Protein AF-A0AAJ2FT64-F1 (afdb_monomer)

Radius of gyration: 20.65 Å; Cα contacts (8 Å, |Δi|>4): 300; chains: 1; bounding box: 49×42×62 Å

pLDDT: mean 85.27, std 13.91, range [29.45, 98.31]

Secondary structure (DSSP, 8-state):
--HHHHHHHTTSS---PPPP-HHHHHTT--SSSPPGGGGS--PPP--SSPPHHHHHHHHHHHHTT-----TT---GGGGS-TT---SGGGSSHHHHHHHHHHHHTS---HHHHHHHHHHHHHHTTBTBSS--GGGS---S---SHHHHHHHHHHHHHHHHHTT-HHHHHHHHHTTTT-SSHHHHHHHHHHHHHHHHHHHHTTTB-TT--B-GGGS-HHHHHHHHHHHHHHHHH-TTSTTHHHHHHHHHHHHHHH-

Sequence (255 aa):
MNLRLLLADKGVLPLTPKALDSHHLEEGYGPVPFAVYRLHPTEPERTGEVPATAATLTGILGKLGVTQVTDQIEIAGDAFLSGEGSRCRSNSYDSARDFLQQLVDSDLAPAERLAQAYRRMQLLEVCNEDGTRDDIDLSGDIQSPLGRDFATYLQAAADFYSGQFNETSSGFAALKDSAQASLKETALYIEARTALNTSQQCAFDEYDVLTREHMDKSHLLLAETGFDACLSRYPQGLYAASAKGLMRRVHWLGG

Foldseek 3Di:
DDVQVVCCVVVNHPQDFADDDPVCVVVVDDPPPDDPVSRDDDPPPPPVDDPPLNVLLVVLLVLLVNPDDPPDQDQLLVVDDDLPLALSVCSDSVNLSVLSVLLSVDPDDSVLSNLLNQQSSLLRCQNPPPRALVSRCLDDDQPDPLSVLSSLVSNLSRCSSNLVLVSNLVSLVVNCPPPDPLSNLVSLLVNLSSLVCQQCVQQQDPVRDGDLVSGDVVSLVVSLVSLVCSCVVCVPDPCNVVSVSVNVVSVVSVD

Mean predicted aligned error: 10.45 Å

Solvent-accessible surface area (backbone atoms only — not comparable to full-atom values): 14591 Å² total; per-residue (Å²): 134,61,66,65,59,55,32,27,74,68,68,75,40,78,82,76,58,60,80,82,52,73,66,45,48,73,74,66,57,48,92,68,82,58,67,74,77,36,65,57,78,81,73,75,78,84,62,96,62,77,52,74,63,59,57,51,45,54,54,53,36,48,76,44,68,50,88,79,74,75,96,76,75,60,48,28,11,72,82,44,61,93,86,50,86,56,71,36,43,65,37,30,70,65,54,46,45,56,52,50,50,50,47,69,76,42,92,62,56,68,68,51,38,33,54,53,46,53,36,53,58,47,49,28,29,31,60,35,99,86,31,50,61,84,74,38,70,82,74,75,94,62,80,49,71,70,48,40,51,57,49,38,48,55,52,19,50,37,26,43,45,69,64,38,50,68,57,17,46,56,34,30,61,70,26,64,77,47,89,50,66,65,54,27,54,48,23,45,48,49,46,15,50,38,25,43,52,60,12,42,68,65,14,45,51,101,82,71,50,78,40,72,89,48,35,39,63,68,32,37,51,48,14,50,53,28,36,52,50,36,41,70,76,29,68,85,39,96,54,31,70,55,40,60,51,50,48,55,49,48,52,64,68,72,107

Structure (mmCIF, N/CA/C/O backbone):
data_AF-A0AAJ2FT64-F1
#
_entry.id   AF-A0AAJ2FT64-F1
#
loop_
_atom_site.group_PDB
_atom_site.id
_atom_site.type_symbol
_atom_site.label_atom_id
_atom_site.label_alt_id
_atom_site.label_comp_id
_atom_site.label_asym_id
_atom_site.label_entity_id
_atom_site.label_seq_id
_atom_site.pdbx_PDB_ins_code
_atom_site.Cartn_x
_atom_site.Cartn_y
_atom_site.Cartn_z
_atom_site.occupancy
_atom_site.B_iso_or_equiv
_atom_site.auth_seq_id
_atom_site.auth_comp_id
_atom_site.auth_asym_id
_atom_site.auth_atom_id
_atom_site.pdbx_PDB_model_num
ATOM 1 N N . MET A 1 1 ? 8.491 -11.878 -22.294 1.00 46.53 1 MET A N 1
ATOM 2 C CA . MET A 1 1 ? 8.134 -12.988 -23.208 1.00 46.53 1 MET A CA 1
ATOM 3 C C . MET A 1 1 ? 6.752 -13.517 -22.829 1.00 46.53 1 MET A C 1
ATOM 5 O O . MET A 1 1 ? 6.570 -13.928 -21.691 1.00 46.53 1 MET A O 1
ATOM 9 N N . ASN A 1 2 ? 5.759 -13.421 -23.719 1.00 61.84 2 ASN A N 1
ATOM 10 C CA . ASN A 1 2 ? 4.374 -13.814 -23.431 1.00 61.84 2 ASN A CA 1
ATOM 11 C C . ASN A 1 2 ? 4.211 -15.333 -23.628 1.00 61.84 2 ASN A C 1
ATOM 13 O O . ASN A 1 2 ? 4.346 -15.829 -24.746 1.00 61.84 2 ASN A O 1
ATOM 17 N N . LEU A 1 3 ? 3.930 -16.072 -22.549 1.00 70.69 3 LEU A N 1
ATOM 18 C CA . LEU A 1 3 ? 3.794 -17.534 -22.577 1.00 70.69 3 LEU A CA 1
ATOM 19 C C . LEU A 1 3 ? 2.716 -18.003 -23.567 1.00 70.69 3 LEU A C 1
ATOM 21 O O . LEU A 1 3 ? 2.885 -19.030 -24.211 1.00 70.69 3 LEU A O 1
ATOM 25 N N . ARG A 1 4 ? 1.639 -17.233 -23.743 1.00 66.56 4 ARG A N 1
ATOM 26 C CA . ARG A 1 4 ? 0.554 -17.560 -24.675 1.00 66.56 4 ARG A CA 1
ATOM 27 C C . ARG A 1 4 ? 1.012 -17.467 -26.132 1.00 66.56 4 ARG A C 1
ATOM 29 O O . ARG A 1 4 ? 0.646 -18.325 -26.923 1.00 66.56 4 ARG A O 1
ATOM 36 N N . LEU A 1 5 ? 1.864 -16.489 -26.459 1.00 70.12 5 LEU A N 1
ATOM 37 C CA . LEU A 1 5 ? 2.492 -16.380 -27.783 1.00 70.12 5 LEU A CA 1
ATOM 38 C C . LEU A 1 5 ? 3.449 -17.550 -28.047 1.00 70.12 5 LEU A C 1
ATOM 40 O O . LEU A 1 5 ? 3.410 -18.130 -29.124 1.00 70.12 5 LEU A O 1
ATOM 44 N N . LEU A 1 6 ? 4.249 -17.949 -27.053 1.00 74.44 6 LEU A N 1
ATOM 45 C CA . LEU A 1 6 ? 5.140 -19.112 -27.171 1.00 74.44 6 LEU A CA 1
ATOM 46 C C . LEU A 1 6 ? 4.376 -20.429 -27.344 1.00 74.44 6 LEU A C 1
ATOM 48 O O . LEU A 1 6 ? 4.803 -21.310 -28.083 1.00 74.44 6 LEU A O 1
ATOM 52 N N . LEU A 1 7 ? 3.263 -20.592 -26.628 1.00 76.38 7 LEU A N 1
ATOM 53 C CA . LEU A 1 7 ? 2.424 -21.783 -26.740 1.00 76.38 7 LEU A CA 1
ATOM 54 C C . LEU A 1 7 ? 1.667 -21.813 -28.071 1.00 76.38 7 LEU A C 1
ATOM 56 O O . LEU A 1 7 ? 1.472 -22.895 -28.617 1.00 76.38 7 LEU A O 1
ATOM 60 N N . ALA A 1 8 ? 1.285 -20.655 -28.611 1.00 76.94 8 ALA A N 1
ATOM 61 C CA . ALA A 1 8 ? 0.691 -20.545 -29.938 1.00 76.94 8 ALA A CA 1
ATOM 62 C C . ALA A 1 8 ? 1.684 -20.858 -31.059 1.00 76.94 8 ALA A C 1
ATOM 64 O O . ALA A 1 8 ? 1.347 -21.618 -31.961 1.00 76.94 8 ALA A O 1
ATOM 65 N N . ASP A 1 9 ? 2.910 -20.341 -30.965 1.00 78.31 9 ASP A N 1
ATOM 66 C CA . ASP A 1 9 ? 4.006 -20.645 -31.893 1.00 78.31 9 ASP A CA 1
ATOM 67 C C . ASP A 1 9 ? 4.326 -22.149 -31.916 1.00 78.31 9 ASP A C 1
ATOM 69 O O . ASP A 1 9 ? 4.498 -22.754 -32.971 1.00 78.31 9 ASP A O 1
ATOM 73 N N . LYS A 1 10 ? 4.267 -22.800 -30.748 1.00 82.69 10 LYS A N 1
ATOM 74 C CA . LYS A 1 10 ? 4.400 -24.260 -30.625 1.00 82.69 10 LYS A CA 1
ATOM 75 C C . LYS A 1 10 ? 3.143 -25.049 -31.024 1.00 82.69 10 LYS A C 1
ATOM 77 O O . LYS A 1 10 ? 3.133 -26.267 -30.867 1.00 82.69 10 LYS A O 1
ATOM 82 N N . GLY A 1 11 ? 2.077 -24.388 -31.479 1.00 77.38 11 GLY A N 1
ATOM 83 C CA . GLY A 1 11 ? 0.804 -25.018 -31.850 1.00 77.38 11 GLY A CA 1
ATOM 84 C C . GLY A 1 11 ? 0.023 -25.634 -30.681 1.00 77.38 11 GLY A C 1
ATOM 85 O O . GLY A 1 11 ? -0.945 -26.356 -30.902 1.00 77.38 11 GLY A O 1
ATOM 86 N N . VAL A 1 12 ? 0.432 -25.366 -29.438 1.00 82.31 12 VAL A N 1
ATOM 87 C CA . VAL A 1 12 ? -0.144 -25.951 -28.215 1.00 82.31 12 VAL A CA 1
ATOM 88 C C . VAL A 1 12 ? -1.400 -25.202 -27.771 1.00 82.31 12 VAL A C 1
ATOM 90 O O . VAL A 1 12 ? -2.320 -25.809 -27.228 1.00 82.31 12 VAL A O 1
ATOM 93 N N . LEU A 1 13 ? -1.458 -23.886 -27.996 1.00 76.50 13 LEU A N 1
ATOM 94 C CA . LEU A 1 13 ? -2.621 -23.065 -27.660 1.00 76.50 13 LEU A CA 1
ATOM 95 C C . LEU A 1 13 ? -2.850 -22.001 -28.744 1.00 76.50 13 LEU A C 1
ATOM 97 O O . LEU A 1 13 ? -2.153 -20.986 -28.732 1.00 76.50 13 LEU A O 1
ATOM 101 N N . PRO A 1 14 ? -3.799 -22.195 -29.678 1.00 74.19 14 PRO A N 1
ATOM 102 C CA . PRO A 1 14 ? -4.024 -21.242 -30.760 1.00 74.19 14 PRO A CA 1
ATOM 103 C C . PRO A 1 14 ? -4.495 -19.884 -30.224 1.00 74.19 14 PRO A C 1
ATOM 105 O O . PRO A 1 14 ? -5.269 -19.802 -29.267 1.00 74.19 14 PRO A O 1
ATOM 108 N N . LEU A 1 15 ? -4.037 -18.805 -30.861 1.00 75.56 15 LEU A N 1
ATOM 109 C CA . LEU A 1 15 ? -4.542 -17.460 -30.596 1.00 75.56 15 LEU A CA 1
ATOM 110 C C . LEU A 1 15 ? -5.865 -17.282 -31.336 1.00 75.56 15 LEU A C 1
ATOM 112 O O . LEU A 1 15 ? -5.928 -17.447 -32.551 1.00 75.56 15 LEU A O 1
ATOM 116 N N . THR A 1 16 ? -6.910 -16.909 -30.606 1.00 80.38 16 THR A N 1
ATOM 117 C CA . THR A 1 16 ? -8.238 -16.618 -31.157 1.00 80.38 16 THR A CA 1
ATOM 118 C C . THR A 1 16 ? -8.567 -15.139 -30.938 1.00 80.38 16 THR A C 1
ATOM 120 O O . THR A 1 16 ? -9.315 -14.818 -30.011 1.00 80.38 16 THR A O 1
ATOM 123 N N . PRO A 1 17 ? -7.962 -14.216 -31.709 1.00 77.62 17 PRO A N 1
ATOM 124 C CA . PRO A 1 17 ? -8.252 -12.796 -31.576 1.00 77.62 17 PRO A CA 1
ATOM 125 C C . PRO A 1 17 ? -9.697 -12.487 -31.994 1.00 77.62 17 PRO A C 1
ATOM 127 O O . PRO A 1 17 ? -10.200 -13.055 -32.965 1.00 77.62 17 PRO A O 1
ATOM 130 N N . LYS A 1 18 ? -10.353 -11.554 -31.294 1.00 79.25 18 LYS A N 1
ATOM 131 C CA . LYS A 1 18 ? -11.688 -11.039 -31.645 1.00 79.25 18 LYS A CA 1
ATOM 132 C C . LYS A 1 18 ? -11.707 -10.563 -33.099 1.00 79.25 18 LYS A C 1
ATOM 134 O O . LYS A 1 18 ? -10.718 -9.997 -33.562 1.00 79.25 18 LYS A O 1
ATOM 139 N N . ALA A 1 19 ? -12.805 -10.781 -33.823 1.00 81.56 19 ALA A N 1
ATOM 140 C CA . ALA A 1 19 ? -12.966 -10.270 -35.185 1.00 81.56 19 ALA A CA 1
ATOM 141 C C . ALA A 1 19 ? -12.857 -8.733 -35.223 1.00 81.56 19 ALA A C 1
ATOM 143 O O . ALA A 1 19 ? -13.174 -8.065 -34.241 1.00 81.56 19 ALA A O 1
ATOM 144 N N . LEU A 1 20 ? -12.384 -8.192 -36.347 1.00 81.50 20 LEU A N 1
ATOM 145 C CA . LEU A 1 20 ? -12.370 -6.748 -36.582 1.00 81.50 20 LEU A CA 1
ATOM 146 C C . LEU A 1 20 ? -13.812 -6.253 -36.719 1.00 81.50 20 LEU A C 1
ATOM 148 O O . LEU A 1 20 ? -14.604 -6.879 -37.426 1.00 81.50 20 LEU A O 1
ATOM 152 N N . ASP A 1 21 ? -14.136 -5.144 -36.063 1.00 81.19 21 ASP A N 1
ATOM 153 C CA . ASP A 1 21 ? -15.354 -4.390 -36.361 1.00 81.19 21 ASP A CA 1
ATOM 154 C C . ASP A 1 21 ? -15.068 -3.293 -37.401 1.00 81.19 21 ASP A C 1
ATOM 156 O O . ASP A 1 21 ? -13.936 -3.119 -37.864 1.00 81.19 21 ASP A O 1
ATOM 160 N N . SER A 1 22 ? -16.118 -2.581 -37.807 1.00 79.75 22 SER A N 1
ATOM 161 C CA . SER A 1 22 ? -16.049 -1.528 -38.821 1.00 79.75 22 SER A CA 1
ATOM 162 C C . SER A 1 22 ? -15.079 -0.407 -38.451 1.00 79.75 22 SER A C 1
ATOM 164 O O . SER A 1 22 ? -14.362 0.068 -39.325 1.00 79.75 22 SER A O 1
ATOM 166 N N . HIS A 1 23 ? -14.990 -0.044 -37.171 1.00 73.94 23 HIS A N 1
ATOM 167 C CA . HIS A 1 23 ? -14.092 1.010 -36.709 1.00 73.94 23 HIS A CA 1
ATOM 168 C C . HIS A 1 23 ? -12.623 0.593 -36.849 1.00 73.94 23 HIS A C 1
ATOM 170 O O . HIS A 1 23 ? -11.818 1.320 -37.425 1.00 73.94 23 HIS A O 1
ATOM 176 N N . HIS A 1 24 ? -12.284 -0.634 -36.444 1.00 78.12 24 HIS A N 1
ATOM 177 C CA . HIS A 1 24 ? -10.922 -1.148 -36.613 1.00 78.12 24 HIS A CA 1
ATOM 178 C C . HIS A 1 24 ? -10.508 -1.255 -38.091 1.00 78.12 24 HIS A C 1
ATOM 180 O O . HIS A 1 24 ? -9.341 -1.052 -38.425 1.00 78.12 24 HIS A O 1
ATOM 186 N N . LEU A 1 25 ? -11.443 -1.583 -38.989 1.00 80.50 25 LEU A N 1
ATOM 187 C CA . LEU A 1 25 ? -11.171 -1.626 -40.430 1.00 80.50 25 LEU A CA 1
ATOM 188 C C . LEU A 1 25 ? -10.926 -0.226 -41.011 1.00 80.50 25 LEU A C 1
ATOM 190 O O . LEU A 1 25 ? -10.054 -0.073 -41.864 1.00 80.50 25 LEU A O 1
ATOM 194 N N . GLU A 1 26 ? -11.659 0.784 -40.538 1.00 82.12 26 GLU A N 1
ATOM 195 C CA . GLU A 1 26 ? -11.478 2.190 -40.927 1.00 82.12 26 GLU A CA 1
ATOM 196 C C . GLU A 1 26 ? -10.127 2.752 -40.464 1.00 82.12 26 GLU A C 1
ATOM 198 O O . GLU A 1 26 ? -9.482 3.491 -41.206 1.00 82.12 26 GLU A O 1
ATOM 203 N N . GLU A 1 27 ? -9.647 2.331 -39.293 1.00 78.44 27 GLU A N 1
ATOM 204 C CA . GLU A 1 27 ? -8.309 2.664 -38.781 1.00 78.44 27 GLU A CA 1
ATOM 205 C C . GLU A 1 27 ? -7.174 1.866 -39.456 1.00 78.44 27 GLU A C 1
ATOM 207 O O . GLU A 1 27 ? -5.997 2.039 -39.135 1.00 78.44 27 GLU A O 1
ATOM 212 N N . GLY A 1 28 ? -7.502 0.997 -40.419 1.00 77.44 28 GLY A N 1
ATOM 213 C CA . GLY A 1 28 ? -6.528 0.247 -41.211 1.00 77.44 28 GLY A CA 1
ATOM 214 C C . GLY A 1 28 ? -5.986 -1.015 -40.536 1.00 77.44 28 GLY A C 1
ATOM 215 O O . GLY A 1 28 ? -4.993 -1.579 -41.007 1.00 77.44 28 GLY A O 1
ATOM 216 N N . TYR A 1 29 ? -6.616 -1.501 -39.460 1.00 77.75 29 TYR A N 1
ATOM 217 C CA . TYR A 1 29 ? -6.204 -2.753 -38.826 1.00 77.75 29 TYR A CA 1
ATOM 218 C C . TYR A 1 29 ? -6.537 -3.968 -39.698 1.00 77.75 29 TYR A C 1
ATOM 220 O O . TYR A 1 29 ? -7.664 -4.169 -40.148 1.00 77.75 29 TYR A O 1
ATOM 228 N N . GLY A 1 30 ? -5.537 -4.832 -39.883 1.00 74.62 30 GLY A N 1
ATOM 229 C CA . GLY A 1 30 ? -5.668 -6.108 -40.579 1.00 74.62 30 GLY A CA 1
ATOM 230 C C . GLY A 1 30 ? -5.959 -7.295 -39.647 1.00 74.62 30 GLY A C 1
ATOM 231 O O . GLY A 1 30 ? -5.885 -7.196 -38.416 1.00 74.62 30 GLY A O 1
ATOM 232 N N . PRO A 1 31 ? -6.292 -8.472 -40.211 1.00 73.25 31 PRO A N 1
ATOM 233 C CA . PRO A 1 31 ? -6.431 -9.705 -39.436 1.00 73.25 31 PRO A CA 1
ATOM 234 C C . PRO A 1 31 ? -5.110 -10.105 -38.765 1.00 73.25 31 PRO A C 1
ATOM 236 O O . PRO A 1 31 ? -5.139 -10.649 -37.665 1.00 73.25 31 PRO A O 1
ATOM 239 N N . VAL A 1 32 ? -3.976 -9.788 -39.398 1.00 74.19 32 VAL A N 1
ATOM 240 C CA . VAL A 1 32 ? -2.618 -9.859 -38.848 1.00 74.19 32 VAL A CA 1
ATOM 241 C C . VAL A 1 32 ? -1.761 -8.713 -39.421 1.00 74.19 32 VAL A C 1
ATOM 243 O O . VAL A 1 32 ? -1.953 -8.366 -40.588 1.00 74.19 32 VAL A O 1
ATOM 246 N N . PRO A 1 33 ? -0.804 -8.157 -38.652 1.00 69.75 33 PRO A N 1
ATOM 247 C CA . PRO A 1 33 ? -0.674 -8.324 -37.203 1.00 69.75 33 PRO A CA 1
ATOM 248 C C . PRO A 1 33 ? -1.908 -7.752 -36.486 1.00 69.75 33 PRO A C 1
ATOM 250 O O . PRO A 1 33 ? -2.443 -6.721 -36.879 1.00 69.75 33 PRO A O 1
ATOM 253 N N . PHE A 1 34 ? -2.396 -8.449 -35.458 1.00 72.94 34 PHE A N 1
ATOM 254 C CA . PHE A 1 34 ? -3.529 -7.995 -34.653 1.00 72.94 34 PHE A CA 1
ATOM 255 C C . PHE A 1 34 ? -3.029 -7.412 -33.333 1.00 72.94 34 PHE A C 1
ATOM 257 O O . PHE A 1 34 ? -2.066 -7.903 -32.745 1.00 72.94 34 PHE A O 1
ATOM 264 N N . ALA A 1 35 ? -3.701 -6.373 -32.850 1.00 70.25 35 ALA A N 1
ATOM 265 C CA . ALA A 1 35 ? -3.369 -5.768 -31.573 1.00 70.25 35 ALA A CA 1
ATOM 266 C C . ALA A 1 35 ? -3.665 -6.714 -30.394 1.00 70.25 35 ALA A C 1
ATOM 268 O O . ALA A 1 35 ? -4.636 -7.476 -30.414 1.00 70.25 35 ALA A O 1
ATOM 269 N N . VAL A 1 36 ? -2.833 -6.647 -29.347 1.00 69.62 36 VAL A N 1
ATOM 270 C CA . VAL A 1 36 ? -2.890 -7.547 -28.177 1.00 69.62 36 VAL A CA 1
ATOM 271 C C . VAL A 1 36 ? -4.245 -7.492 -27.470 1.00 69.62 36 VAL A C 1
ATOM 273 O O . VAL A 1 36 ? -4.710 -8.525 -26.990 1.00 69.62 36 VAL A O 1
ATOM 276 N N . TYR A 1 37 ? -4.921 -6.336 -27.473 1.00 71.00 37 TYR A N 1
ATOM 277 C CA . TYR A 1 37 ? -6.225 -6.189 -26.825 1.00 71.00 37 TYR A CA 1
ATOM 278 C C . TYR A 1 37 ? -7.291 -7.141 -27.398 1.00 71.00 37 TYR A C 1
ATOM 280 O O . TYR A 1 37 ? -8.207 -7.553 -26.689 1.00 71.00 37 TYR A O 1
ATOM 288 N N . ARG A 1 38 ? -7.138 -7.583 -28.658 1.00 79.81 38 ARG A N 1
ATOM 289 C CA . ARG A 1 38 ? -8.047 -8.542 -29.309 1.00 79.81 38 ARG A CA 1
ATOM 290 C C . ARG A 1 38 ? -7.964 -9.953 -28.713 1.00 79.81 38 ARG A C 1
ATOM 292 O O . ARG A 1 38 ? -8.769 -10.794 -29.095 1.00 79.81 38 ARG A O 1
ATOM 299 N N . LEU A 1 39 ? -7.026 -10.234 -27.802 1.00 76.19 39 LEU A N 1
ATOM 300 C CA . LEU A 1 39 ? -6.864 -11.533 -27.130 1.00 76.19 39 LEU A CA 1
ATOM 301 C C . LEU A 1 39 ? -7.553 -11.630 -25.753 1.00 76.19 39 LEU A C 1
ATOM 303 O O . LEU A 1 39 ? -7.473 -12.692 -25.118 1.00 76.19 39 LEU A O 1
ATOM 307 N N . HIS A 1 40 ? -8.189 -10.558 -25.268 1.00 61.97 40 HIS A N 1
ATOM 308 C CA . HIS A 1 40 ? -8.885 -10.570 -23.978 1.00 61.97 40 HIS A CA 1
ATOM 309 C C . HIS A 1 40 ? -10.311 -11.138 -24.096 1.00 61.97 40 HIS A C 1
ATOM 311 O O . HIS A 1 40 ? -10.970 -10.927 -25.117 1.00 61.97 40 HIS A O 1
ATOM 317 N N . PRO A 1 41 ? -10.803 -11.871 -23.074 1.00 52.62 41 PRO A N 1
ATOM 318 C CA . PRO A 1 41 ? -12.220 -12.206 -22.974 1.00 52.62 41 PRO A CA 1
ATOM 319 C C . PRO A 1 41 ? -13.047 -10.920 -22.901 1.00 52.62 41 PRO A C 1
ATOM 321 O O . PRO A 1 41 ? -12.603 -9.951 -22.291 1.00 52.62 41 PRO A O 1
ATOM 324 N N . THR A 1 42 ? -14.232 -10.930 -23.510 1.00 45.88 42 THR A N 1
ATOM 325 C CA . THR A 1 42 ? -15.225 -9.853 -23.448 1.00 45.88 42 THR A CA 1
ATOM 326 C C . THR A 1 42 ? -15.398 -9.387 -22.002 1.00 45.88 42 THR A C 1
ATOM 328 O O . THR A 1 42 ? -15.887 -10.154 -21.172 1.00 45.88 42 THR A O 1
ATOM 331 N N . GLU A 1 43 ? -15.005 -8.148 -21.692 1.00 44.59 43 GLU A N 1
ATOM 332 C CA . GLU A 1 43 ? -15.609 -7.462 -20.552 1.00 44.59 43 GLU A CA 1
ATOM 333 C C . GLU A 1 43 ? -17.116 -7.451 -20.810 1.00 44.59 43 GLU A C 1
ATOM 335 O O . GLU A 1 43 ? -17.518 -7.121 -21.933 1.00 44.59 43 GLU A O 1
ATOM 340 N N . PRO A 1 44 ? -17.950 -7.882 -19.850 1.00 34.44 44 PRO A N 1
ATOM 341 C CA . PRO A 1 44 ? -19.388 -7.812 -20.036 1.00 34.44 44 PRO A CA 1
ATOM 342 C C . PRO A 1 44 ? -19.746 -6.379 -20.432 1.00 34.44 44 PRO A C 1
ATOM 344 O O . PRO A 1 44 ? -19.229 -5.425 -19.847 1.00 34.44 44 PRO A O 1
ATOM 347 N N . GLU A 1 45 ? -20.587 -6.238 -21.461 1.00 29.45 45 GLU A N 1
ATOM 348 C CA . GLU A 1 45 ? -21.161 -4.945 -21.819 1.00 29.45 45 GLU A CA 1
ATOM 349 C C . GLU A 1 45 ? -21.666 -4.284 -20.534 1.00 29.45 45 GLU A C 1
ATOM 351 O O . GLU A 1 45 ? -22.363 -4.929 -19.749 1.00 29.45 45 GLU A O 1
ATOM 356 N N . ARG A 1 46 ? -21.280 -3.022 -20.298 1.00 36.94 46 ARG A N 1
ATOM 357 C CA . ARG A 1 46 ? -21.810 -2.204 -19.202 1.00 36.94 46 ARG A CA 1
ATOM 358 C C . ARG A 1 46 ? -23.310 -1.987 -19.434 1.00 36.94 46 ARG A C 1
ATOM 360 O O . ARG A 1 46 ? -23.741 -0.925 -19.875 1.00 36.94 46 ARG A O 1
ATOM 367 N N . THR A 1 47 ? -24.124 -2.988 -19.120 1.00 31.42 47 THR A N 1
ATOM 368 C CA . THR A 1 47 ? -25.462 -2.755 -18.592 1.00 31.42 47 THR A CA 1
ATOM 369 C C . THR A 1 47 ? -25.265 -1.901 -17.345 1.00 31.42 47 THR A C 1
ATOM 371 O O . THR A 1 47 ? -24.339 -2.165 -16.586 1.00 31.42 47 THR A O 1
ATOM 374 N N . GLY A 1 48 ? -26.058 -0.844 -17.153 1.00 37.88 48 GLY A N 1
ATOM 375 C CA . GLY A 1 48 ? -25.949 0.111 -16.032 1.00 37.88 48 GLY A CA 1
ATOM 376 C C . GLY A 1 48 ? -26.221 -0.482 -14.639 1.00 37.88 48 GLY A C 1
ATOM 377 O O . GLY A 1 48 ? -26.816 0.170 -13.789 1.00 37.88 48 GLY A O 1
ATOM 378 N N . GLU A 1 49 ? -25.837 -1.733 -14.426 1.00 32.84 49 GLU A N 1
ATOM 379 C CA . GLU A 1 49 ? -25.819 -2.451 -13.173 1.00 32.84 49 GLU A CA 1
ATOM 380 C C . GLU A 1 49 ? -24.532 -2.064 -12.436 1.00 32.84 49 GLU A C 1
ATOM 382 O O . GLU A 1 49 ? -23.435 -2.110 -12.999 1.00 32.84 49 GLU A O 1
ATOM 387 N N . VAL A 1 50 ? -24.674 -1.626 -11.184 1.00 44.41 50 VAL A N 1
ATOM 388 C CA . VAL A 1 50 ? -23.538 -1.299 -10.318 1.00 44.41 50 VAL A CA 1
ATOM 389 C C . VAL A 1 50 ? -22.599 -2.511 -10.311 1.00 44.41 50 VAL A C 1
ATOM 391 O O . VAL A 1 50 ? -23.062 -3.609 -9.988 1.00 44.41 50 VAL A O 1
ATOM 394 N N . PRO A 1 51 ? -21.313 -2.361 -10.682 1.00 55.53 51 PRO A N 1
ATOM 395 C CA . PRO A 1 51 ? -20.417 -3.502 -10.779 1.00 55.53 51 PRO A CA 1
ATOM 396 C C . PRO A 1 51 ? -20.421 -4.282 -9.457 1.00 55.53 51 PRO A C 1
ATOM 398 O O . PRO A 1 51 ? -20.415 -3.685 -8.380 1.00 55.53 51 PRO A O 1
ATOM 401 N N . ALA A 1 52 ? -20.445 -5.618 -9.519 1.00 59.88 52 ALA A N 1
ATOM 402 C CA . ALA A 1 52 ? -20.546 -6.485 -8.334 1.00 59.88 52 ALA A CA 1
ATOM 403 C C . ALA A 1 52 ? -19.475 -6.182 -7.261 1.00 59.88 52 ALA A C 1
ATOM 405 O O . ALA A 1 52 ? -19.682 -6.408 -6.065 1.00 59.88 52 ALA A O 1
ATOM 406 N N . THR A 1 53 ? -18.341 -5.624 -7.691 1.00 63.53 53 THR A N 1
ATOM 407 C CA . THR A 1 53 ? -17.325 -5.020 -6.833 1.00 63.53 53 THR A CA 1
ATOM 408 C C . THR A 1 53 ? -17.895 -3.833 -6.054 1.00 63.53 53 THR A C 1
ATOM 410 O O . THR A 1 53 ? -18.014 -3.935 -4.843 1.00 63.53 53 THR A O 1
ATOM 413 N N . ALA A 1 54 ? -18.367 -2.760 -6.686 1.00 65.00 54 ALA A N 1
ATOM 414 C CA . ALA A 1 54 ? -18.943 -1.604 -5.988 1.00 65.00 54 ALA A CA 1
ATOM 415 C C . ALA A 1 54 ? -20.029 -1.980 -4.950 1.00 65.00 54 ALA A C 1
ATOM 417 O O . ALA A 1 54 ? -19.958 -1.522 -3.811 1.00 65.00 54 ALA A O 1
ATOM 418 N N . ALA A 1 55 ? -20.942 -2.908 -5.268 1.00 68.00 55 ALA A N 1
ATOM 419 C CA . ALA A 1 55 ? -21.954 -3.387 -4.312 1.00 68.00 55 ALA A CA 1
ATOM 420 C C . ALA A 1 55 ? -21.349 -4.082 -3.070 1.00 68.00 55 ALA A C 1
ATOM 422 O O . ALA A 1 55 ? -21.850 -3.934 -1.951 1.00 68.00 55 ALA A O 1
ATOM 423 N N . THR A 1 56 ? -20.248 -4.817 -3.250 1.00 79.62 56 THR A N 1
ATOM 424 C CA . THR A 1 56 ? -19.520 -5.470 -2.151 1.00 79.62 56 THR A CA 1
ATOM 425 C C . THR A 1 56 ? -18.873 -4.435 -1.224 1.00 79.62 56 THR A C 1
ATOM 427 O O . THR A 1 56 ? -18.948 -4.577 -0.002 1.00 79.62 56 THR A O 1
ATOM 430 N N . LEU A 1 57 ? -18.284 -3.371 -1.777 1.00 82.19 57 LEU A N 1
ATOM 431 C CA . LEU A 1 57 ? -17.656 -2.297 -0.998 1.00 82.19 57 LEU A CA 1
ATOM 432 C C . LEU A 1 57 ? -18.685 -1.497 -0.220 1.00 82.19 57 LEU A C 1
ATOM 434 O O . LEU A 1 57 ? -18.497 -1.289 0.974 1.00 82.19 57 LEU A O 1
ATOM 438 N N . THR A 1 58 ? -19.800 -1.131 -0.857 1.00 83.06 58 THR A N 1
ATOM 439 C CA . THR A 1 58 ? -20.929 -0.476 -0.185 1.00 83.06 58 THR A CA 1
ATOM 440 C C . THR A 1 58 ? -21.428 -1.321 0.987 1.00 83.06 58 THR A C 1
ATOM 442 O O . THR A 1 58 ? -21.672 -0.792 2.071 1.00 83.06 58 THR A O 1
ATOM 445 N N . GLY A 1 59 ? -21.508 -2.647 0.820 1.00 87.12 59 GLY A N 1
ATOM 446 C CA . GLY A 1 59 ? -21.878 -3.563 1.900 1.00 87.12 59 GLY A CA 1
ATOM 447 C C . GLY A 1 59 ? -20.903 -3.548 3.085 1.00 87.12 59 GLY A C 1
ATOM 448 O O . GLY A 1 59 ? -21.337 -3.545 4.238 1.00 87.12 59 GLY A O 1
ATOM 449 N N . ILE A 1 60 ? -19.591 -3.518 2.828 1.00 91.56 60 ILE A N 1
ATOM 450 C CA . ILE A 1 60 ? -18.562 -3.438 3.881 1.00 91.56 60 ILE A CA 1
ATOM 451 C C . ILE A 1 60 ? -18.577 -2.061 4.558 1.00 91.56 60 ILE A C 1
ATOM 453 O O . ILE A 1 60 ? -18.563 -1.980 5.786 1.00 91.56 60 ILE A O 1
ATOM 457 N N . LEU A 1 61 ? -18.667 -0.985 3.778 1.00 91.31 61 LEU A N 1
ATOM 458 C CA . LEU A 1 61 ? -18.737 0.392 4.268 1.00 91.31 61 LEU A CA 1
ATOM 459 C C . LEU A 1 61 ? -19.965 0.609 5.163 1.00 91.31 61 LEU A C 1
ATOM 461 O O . LEU A 1 61 ? -19.843 1.198 6.238 1.00 91.31 61 LEU A O 1
ATOM 465 N N . GLY A 1 62 ? -21.106 0.007 4.814 1.00 89.94 62 GLY A N 1
ATOM 466 C CA . GLY A 1 62 ? -22.297 -0.007 5.665 1.00 89.94 62 GLY A CA 1
ATOM 467 C C . GLY A 1 62 ? -22.063 -0.664 7.032 1.00 89.94 62 GLY A C 1
ATOM 468 O O . GLY A 1 62 ? -22.505 -0.130 8.049 1.00 89.94 62 GLY A O 1
ATOM 469 N N . LYS A 1 63 ? -21.306 -1.772 7.101 1.00 92.31 63 LYS A N 1
ATOM 470 C CA . LYS A 1 63 ? -20.925 -2.407 8.385 1.00 92.31 63 LYS A CA 1
ATOM 471 C C . LYS A 1 63 ? -20.015 -1.519 9.236 1.00 92.31 63 LYS A C 1
ATOM 473 O O . LYS A 1 63 ? -20.020 -1.640 10.459 1.00 92.31 63 LYS A O 1
ATOM 478 N N . LEU A 1 64 ? -19.242 -0.644 8.597 1.00 92.56 64 LEU A N 1
ATOM 479 C CA . LEU A 1 64 ? -18.339 0.306 9.248 1.00 92.56 64 LEU A CA 1
ATOM 480 C C . LEU A 1 64 ? -19.039 1.616 9.642 1.00 92.56 64 LEU A C 1
ATOM 482 O O . LEU A 1 64 ? -18.413 2.468 10.264 1.00 92.56 64 LEU A O 1
ATOM 486 N N . GLY A 1 65 ? -20.330 1.774 9.321 1.00 88.81 65 GLY A N 1
ATOM 487 C CA . GLY A 1 65 ? -21.105 2.982 9.612 1.00 88.81 65 GLY A CA 1
ATOM 488 C C . GLY A 1 65 ? -20.893 4.121 8.611 1.00 88.81 65 GLY A C 1
ATOM 489 O O . GLY A 1 65 ? -21.338 5.242 8.862 1.00 88.81 65 GLY A O 1
ATOM 490 N N . VAL A 1 66 ? -20.237 3.856 7.477 1.00 86.12 66 VAL A N 1
ATOM 491 C CA . VAL A 1 66 ? -20.095 4.825 6.387 1.00 86.12 66 VAL A CA 1
ATOM 492 C C . VAL A 1 66 ? -21.415 4.868 5.621 1.00 86.12 66 VAL A C 1
ATOM 494 O O . VAL A 1 66 ? -21.824 3.893 4.993 1.00 86.12 66 VAL A O 1
ATOM 497 N N . THR A 1 67 ? -22.108 6.000 5.720 1.00 72.12 67 THR A N 1
ATOM 498 C CA . THR A 1 67 ? -23.446 6.207 5.137 1.00 72.12 67 THR A CA 1
ATOM 499 C C . THR A 1 67 ? -23.427 7.088 3.894 1.00 72.12 67 THR A C 1
ATOM 501 O O . THR A 1 67 ? -24.414 7.120 3.164 1.00 72.12 67 THR A O 1
ATOM 504 N N . GLN A 1 68 ? -22.307 7.767 3.631 1.00 64.19 68 GLN A N 1
ATOM 505 C CA . GLN A 1 68 ? -22.078 8.541 2.419 1.00 64.19 68 GLN A CA 1
ATOM 506 C C . GLN A 1 68 ? -20.722 8.165 1.838 1.00 64.19 68 GLN A C 1
ATOM 508 O O . GLN A 1 68 ? -19.677 8.419 2.432 1.00 64.19 68 GLN A O 1
ATOM 513 N N . VAL A 1 69 ? -20.768 7.527 0.679 1.00 61.75 69 VAL A N 1
ATOM 514 C CA . VAL A 1 69 ? -19.617 7.303 -0.186 1.00 61.75 69 VAL A CA 1
ATOM 515 C C . VAL A 1 69 ? -19.969 8.039 -1.460 1.00 61.75 69 VAL A C 1
ATOM 517 O O . VAL A 1 69 ? -21.063 7.834 -1.979 1.00 61.75 69 VAL A O 1
ATOM 520 N N . THR A 1 70 ? -19.107 8.936 -1.924 1.00 61.44 70 THR A N 1
ATOM 521 C CA . THR A 1 70 ? -19.341 9.608 -3.201 1.00 61.44 70 THR A CA 1
ATOM 522 C C . THR A 1 70 ? -19.433 8.544 -4.293 1.00 61.44 70 THR A C 1
ATOM 524 O O . THR A 1 70 ? -18.547 7.699 -4.405 1.00 61.44 70 THR A O 1
ATOM 527 N N . ASP A 1 71 ? -20.476 8.590 -5.122 1.00 59.50 71 ASP A N 1
ATOM 528 C CA . ASP A 1 71 ? -20.675 7.639 -6.230 1.00 59.50 71 ASP A CA 1
ATOM 529 C C . ASP A 1 71 ? -19.620 7.788 -7.355 1.00 59.50 71 ASP A C 1
ATOM 531 O O . ASP A 1 71 ? -19.669 7.085 -8.361 1.00 59.50 71 ASP A O 1
ATOM 535 N N . GLN A 1 72 ? -18.670 8.715 -7.195 1.00 65.62 72 GLN A N 1
ATOM 536 C CA . GLN A 1 72 ? -17.694 9.155 -8.193 1.00 65.62 72 GLN A CA 1
ATOM 537 C C . GLN A 1 72 ? -16.248 9.077 -7.677 1.00 65.62 72 GLN A C 1
ATOM 539 O O . GLN A 1 72 ? -15.455 9.961 -7.964 1.00 65.62 72 GLN A O 1
ATOM 544 N N . ILE A 1 73 ? -15.893 8.059 -6.888 1.00 72.94 73 ILE A N 1
ATOM 545 C CA . ILE A 1 73 ? -14.483 7.860 -6.514 1.00 72.94 73 ILE A CA 1
ATOM 546 C C . ILE A 1 73 ? -13.740 7.275 -7.713 1.00 72.94 73 ILE A C 1
ATOM 548 O O . ILE A 1 73 ? -14.001 6.138 -8.123 1.00 72.94 73 ILE A O 1
ATOM 552 N N . GLU A 1 74 ? -12.801 8.042 -8.256 1.00 81.12 74 GLU A N 1
ATOM 553 C CA . GLU A 1 74 ? -11.905 7.571 -9.308 1.00 81.12 74 GLU A CA 1
ATOM 554 C C . GLU A 1 74 ? -10.769 6.750 -8.695 1.00 81.12 74 GLU A C 1
ATOM 556 O O . GLU A 1 74 ? -9.907 7.257 -7.981 1.00 81.12 74 GLU A O 1
ATOM 561 N N . ILE A 1 75 ? -10.767 5.445 -8.964 1.00 86.38 75 ILE A N 1
ATOM 562 C CA . ILE A 1 75 ? -9.763 4.528 -8.426 1.00 86.38 75 ILE A CA 1
ATOM 563 C C . ILE A 1 75 ? -8.487 4.642 -9.259 1.00 86.38 75 ILE A C 1
ATOM 565 O O . ILE A 1 75 ? -8.422 4.126 -10.376 1.00 86.38 75 ILE A O 1
ATOM 569 N N . ALA A 1 76 ? -7.438 5.231 -8.688 1.00 85.31 76 ALA A N 1
ATOM 570 C CA . ALA A 1 76 ? -6.202 5.483 -9.424 1.00 85.31 76 ALA A CA 1
ATOM 571 C C . ALA A 1 76 ? -5.545 4.216 -9.981 1.00 85.31 76 ALA A C 1
ATOM 573 O O . ALA A 1 76 ? -4.972 4.218 -11.069 1.00 85.31 76 ALA A O 1
ATOM 574 N N . GLY A 1 77 ? -5.658 3.092 -9.272 1.00 83.88 77 GLY A N 1
ATOM 575 C CA . GLY A 1 77 ? -5.113 1.814 -9.720 1.00 83.88 77 GLY A CA 1
ATOM 576 C C . GLY A 1 77 ? -5.762 1.241 -10.984 1.00 83.88 77 GLY A C 1
ATOM 577 O O . GLY A 1 77 ? -5.170 0.326 -11.567 1.00 83.88 77 GLY A O 1
ATOM 578 N N . ASP A 1 78 ? -6.929 1.739 -11.403 1.00 84.69 78 ASP A N 1
ATOM 579 C CA . ASP A 1 78 ? -7.644 1.272 -12.600 1.00 84.69 78 ASP A CA 1
ATOM 580 C C . ASP A 1 78 ? -7.102 1.906 -13.892 1.00 84.69 78 ASP A C 1
ATOM 582 O O . ASP A 1 78 ? -7.291 1.343 -14.970 1.00 84.69 78 ASP A O 1
ATOM 586 N N . ALA A 1 79 ? -6.337 3.001 -13.790 1.00 82.69 79 ALA A N 1
ATOM 587 C CA . ALA A 1 79 ? -5.621 3.599 -14.919 1.00 82.69 79 ALA A CA 1
ATOM 588 C C . ALA A 1 79 ? -4.426 2.749 -15.407 1.00 82.69 79 ALA A C 1
ATOM 590 O O . ALA A 1 79 ? -3.887 2.991 -16.485 1.00 82.69 79 ALA A O 1
ATOM 591 N N . PHE A 1 80 ? -4.008 1.744 -14.629 1.00 80.12 80 PHE A N 1
ATOM 592 C CA . PHE A 1 80 ? -2.789 0.967 -14.867 1.00 80.12 80 PHE A CA 1
ATOM 593 C C . PHE A 1 80 ? -3.087 -0.466 -15.323 1.00 80.12 80 PHE A C 1
ATOM 595 O O . PHE A 1 80 ? -3.988 -1.145 -14.814 1.00 80.12 80 PHE A O 1
ATOM 602 N N . LEU A 1 81 ? -2.264 -0.989 -16.235 1.00 73.50 81 LEU A N 1
ATOM 603 C CA . LEU A 1 81 ? -2.444 -2.337 -16.773 1.00 73.50 81 LEU A CA 1
ATOM 604 C C . LEU A 1 81 ? -2.118 -3.424 -15.737 1.00 73.50 81 LEU A C 1
ATOM 606 O O . LEU A 1 81 ? -1.288 -3.288 -14.834 1.00 73.50 81 LEU A O 1
ATOM 610 N N . SER A 1 82 ? -2.744 -4.590 -15.894 1.00 63.12 82 SER A N 1
ATOM 611 C CA . SER A 1 82 ? -2.426 -5.750 -15.058 1.00 63.12 82 SER A CA 1
ATOM 612 C C . SER A 1 82 ? -0.990 -6.229 -15.289 1.00 63.12 82 SER A C 1
ATOM 614 O O . SER A 1 82 ? -0.619 -6.621 -16.393 1.00 63.12 82 SER A O 1
ATOM 616 N N . GLY A 1 83 ? -0.187 -6.235 -14.220 1.00 58.97 83 GLY A N 1
ATOM 617 C CA . GLY A 1 83 ? 1.241 -6.563 -14.276 1.00 58.97 83 GLY A CA 1
ATOM 618 C C . GLY A 1 83 ? 2.148 -5.365 -14.563 1.00 58.97 83 GLY A C 1
ATOM 619 O O . GLY A 1 83 ? 3.370 -5.527 -14.568 1.00 58.97 83 GLY A O 1
ATOM 620 N N . GLU A 1 84 ? 1.577 -4.175 -14.753 1.00 68.06 84 GLU A N 1
ATOM 621 C CA . GLU A 1 84 ? 2.338 -2.937 -14.741 1.00 68.06 84 GLU A CA 1
ATOM 622 C C . GLU A 1 84 ? 2.966 -2.734 -13.357 1.00 68.06 84 GLU A C 1
ATOM 624 O O . GLU A 1 84 ? 2.310 -2.849 -12.322 1.00 68.06 84 GLU A O 1
ATOM 629 N N . GLY A 1 85 ? 4.276 -2.482 -13.338 1.00 67.75 85 GLY A N 1
ATOM 630 C CA . GLY A 1 85 ? 5.066 -2.376 -12.109 1.00 67.75 85 GLY A CA 1
ATOM 631 C C . GLY A 1 85 ? 4.892 -1.057 -11.358 1.00 67.75 85 GLY A C 1
ATOM 632 O O . GLY A 1 85 ? 5.649 -0.817 -10.420 1.00 67.75 85 GLY A O 1
ATOM 633 N N . SER A 1 86 ? 3.944 -0.211 -11.771 1.00 83.44 86 SER A N 1
ATOM 634 C CA . SER A 1 86 ? 3.673 1.080 -11.143 1.00 83.44 86 SER A CA 1
ATOM 635 C C . SER A 1 86 ? 3.331 0.908 -9.660 1.00 83.44 86 SER A C 1
ATOM 637 O O . SER A 1 86 ? 2.620 -0.023 -9.253 1.00 83.44 86 SER A O 1
ATOM 639 N N . ARG A 1 87 ? 3.821 1.831 -8.826 1.00 89.62 87 ARG A N 1
ATOM 640 C CA . ARG A 1 87 ? 3.420 1.934 -7.415 1.00 89.62 87 ARG A CA 1
ATOM 641 C C . ARG A 1 87 ? 1.897 2.056 -7.280 1.00 89.62 87 ARG A C 1
ATOM 643 O O . ARG A 1 87 ? 1.308 1.368 -6.448 1.00 89.62 87 ARG A O 1
ATOM 650 N N . CYS A 1 88 ? 1.265 2.799 -8.183 1.00 91.19 88 CYS A N 1
ATOM 651 C CA . CYS A 1 88 ? -0.149 3.158 -8.148 1.00 91.19 88 CYS A CA 1
ATOM 652 C C . CYS A 1 88 ? -1.097 2.002 -8.493 1.00 91.19 88 CYS A C 1
ATOM 654 O O . CYS A 1 88 ? -2.219 1.971 -7.999 1.00 91.19 88 CYS A O 1
ATOM 656 N N . ARG A 1 89 ? -0.643 0.978 -9.237 1.00 88.81 89 ARG A N 1
ATOM 657 C CA . ARG A 1 89 ? -1.485 -0.180 -9.607 1.00 88.81 89 ARG A CA 1
ATOM 658 C C . ARG A 1 89 ? -2.069 -0.924 -8.399 1.00 88.81 89 ARG A C 1
ATOM 660 O O . ARG A 1 89 ? -3.111 -1.562 -8.515 1.00 88.81 89 ARG A O 1
ATOM 667 N N . SER A 1 90 ? -1.413 -0.871 -7.236 1.00 89.62 90 SER A N 1
ATOM 668 C CA . SER A 1 90 ? -1.936 -1.503 -6.016 1.00 89.62 90 SER A CA 1
ATOM 669 C C . SER A 1 90 ? -2.995 -0.681 -5.285 1.00 89.62 90 SER A C 1
ATOM 671 O O . SER A 1 90 ? -3.583 -1.195 -4.330 1.00 89.62 90 SER A O 1
ATOM 673 N N . ASN A 1 91 ? -3.227 0.571 -5.683 1.00 92.62 91 ASN A N 1
ATOM 674 C CA . ASN A 1 91 ? -4.292 1.396 -5.133 1.00 92.62 91 ASN A CA 1
ATOM 675 C C . ASN A 1 91 ? -5.612 1.076 -5.839 1.00 92.62 91 ASN A C 1
ATOM 677 O O . ASN A 1 91 ? -6.086 1.823 -6.684 1.00 92.62 91 ASN A O 1
ATOM 681 N N . SER A 1 92 ? -6.153 -0.102 -5.552 1.00 88.69 92 SER A N 1
ATOM 682 C CA . SER A 1 92 ? -7.286 -0.665 -6.270 1.00 88.69 92 SER A CA 1
ATOM 683 C C . SER A 1 92 ? -8.479 -0.888 -5.354 1.00 88.69 92 SER A C 1
ATOM 685 O O . SER A 1 92 ? -8.368 -0.901 -4.123 1.00 88.69 92 SER A O 1
ATOM 687 N N . TYR A 1 93 ? -9.616 -1.163 -5.986 1.00 87.69 93 TYR A N 1
ATOM 688 C CA . TYR A 1 93 ? -10.810 -1.658 -5.319 1.00 87.69 93 TYR A CA 1
ATOM 689 C C . TYR A 1 93 ? -10.506 -2.836 -4.372 1.00 87.69 93 TYR A C 1
ATOM 691 O O . TYR A 1 93 ? -10.924 -2.830 -3.215 1.00 87.69 93 TYR A O 1
ATOM 699 N N . ASP A 1 94 ? -9.758 -3.842 -4.841 1.00 87.19 94 ASP A N 1
ATOM 700 C CA . ASP A 1 94 ? -9.481 -5.052 -4.057 1.00 87.19 94 ASP A CA 1
ATOM 701 C C . ASP A 1 94 ? -8.666 -4.741 -2.799 1.00 87.19 94 ASP A C 1
ATOM 703 O O . ASP A 1 94 ? -8.999 -5.223 -1.717 1.00 87.19 94 ASP A O 1
ATOM 707 N N . SER A 1 95 ? -7.643 -3.886 -2.906 1.00 90.31 95 SER A N 1
ATOM 708 C CA . SER A 1 95 ? -6.843 -3.524 -1.734 1.00 90.31 95 SER A CA 1
ATOM 709 C C . SER A 1 95 ? -7.616 -2.639 -0.752 1.00 90.31 95 SER A C 1
ATOM 711 O O . SER A 1 95 ? -7.372 -2.712 0.453 1.00 90.31 95 SER A O 1
ATOM 713 N N . ALA A 1 96 ? -8.569 -1.826 -1.223 1.00 93.00 96 ALA A N 1
ATOM 714 C CA . ALA A 1 96 ? -9.504 -1.118 -0.347 1.00 93.00 96 ALA A CA 1
ATOM 715 C C . ALA A 1 96 ? -10.472 -2.074 0.350 1.00 93.00 96 ALA A C 1
ATOM 717 O O . ALA A 1 96 ? -10.597 -2.013 1.572 1.00 93.00 96 ALA A O 1
ATOM 718 N N . ARG A 1 97 ? -11.092 -3.000 -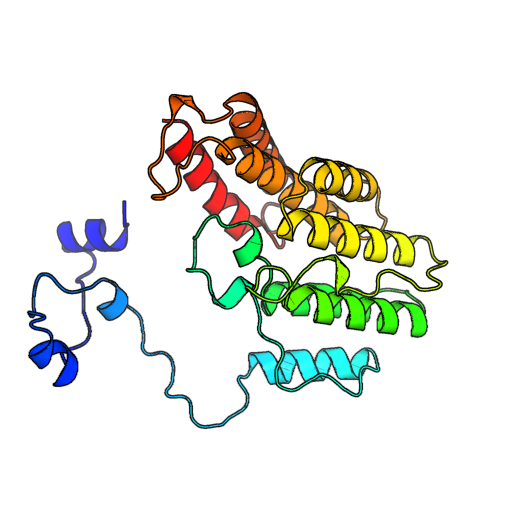0.388 1.00 91.62 97 ARG A N 1
ATOM 719 C CA . ARG A 1 97 ? -11.970 -4.034 0.175 1.00 91.62 97 ARG A CA 1
ATOM 720 C C . ARG A 1 97 ? -11.260 -4.816 1.279 1.00 91.62 97 ARG A C 1
ATOM 722 O O . ARG A 1 97 ? -11.810 -4.952 2.368 1.00 91.62 97 ARG A O 1
ATOM 729 N N . ASP A 1 98 ? -10.052 -5.302 1.012 1.00 91.56 98 ASP A N 1
ATOM 730 C CA . ASP A 1 98 ? -9.310 -6.139 1.958 1.00 91.56 98 ASP A CA 1
ATOM 731 C C . ASP A 1 98 ? -8.912 -5.360 3.218 1.00 91.56 98 ASP A C 1
ATOM 733 O O . ASP A 1 98 ? -8.960 -5.908 4.319 1.00 91.56 98 ASP A O 1
ATOM 737 N N . PHE A 1 99 ? -8.566 -4.076 3.087 1.00 95.62 99 PHE A N 1
ATOM 738 C CA . PHE A 1 99 ? -8.312 -3.201 4.234 1.00 95.62 99 PHE A CA 1
ATOM 739 C C . PHE A 1 99 ? -9.578 -2.964 5.065 1.00 95.62 99 PHE A C 1
ATOM 741 O O . PHE A 1 99 ? -9.566 -3.109 6.286 1.00 95.62 99 PHE A O 1
ATOM 748 N N . LEU A 1 100 ? -10.691 -2.627 4.414 1.00 95.56 100 LEU A N 1
ATOM 749 C CA . LEU A 1 100 ? -11.954 -2.360 5.100 1.00 95.56 100 LEU A CA 1
ATOM 750 C C . LEU A 1 100 ? -12.496 -3.618 5.789 1.00 95.56 100 LEU A C 1
ATOM 752 O O . LEU A 1 100 ? -13.025 -3.531 6.895 1.00 95.56 100 LEU A O 1
ATOM 756 N N . GLN A 1 101 ? -12.314 -4.795 5.187 1.00 94.50 101 GLN A N 1
ATOM 757 C CA . GLN A 1 101 ? -12.664 -6.064 5.819 1.00 94.50 101 GLN A CA 1
ATOM 758 C C . GLN A 1 101 ? -11.817 -6.314 7.078 1.00 94.50 101 GLN A C 1
ATOM 760 O O . GLN A 1 101 ? -12.367 -6.694 8.107 1.00 94.50 101 GLN A O 1
ATOM 765 N N . GLN A 1 102 ? -10.516 -5.994 7.058 1.00 95.06 102 GLN A N 1
ATOM 766 C CA . GLN A 1 102 ? -9.682 -6.051 8.267 1.00 95.06 102 GLN A CA 1
ATOM 767 C C . GLN A 1 102 ? -10.173 -5.101 9.364 1.00 95.06 102 GLN A C 1
ATOM 769 O O . GLN A 1 102 ? -10.121 -5.464 10.535 1.00 95.06 102 GLN A O 1
ATOM 774 N N . LEU A 1 103 ? -10.678 -3.910 9.016 1.00 96.12 103 LEU A N 1
ATOM 775 C CA . LEU A 1 103 ? -11.306 -3.026 10.001 1.00 96.12 103 LEU A CA 1
ATOM 776 C C . LEU A 1 103 ? -12.577 -3.654 10.583 1.00 96.12 103 LEU A C 1
ATOM 778 O O . LEU A 1 103 ? -12.758 -3.615 11.800 1.00 96.12 103 LEU A O 1
ATOM 782 N N . VAL A 1 104 ? -13.438 -4.251 9.750 1.00 95.81 104 VAL A N 1
ATOM 783 C CA . VAL A 1 104 ? -14.654 -4.948 10.211 1.00 95.81 104 VAL A CA 1
ATOM 784 C C . VAL A 1 104 ? -14.304 -6.044 11.216 1.00 95.81 104 VAL A C 1
ATOM 786 O O . VAL A 1 104 ? -14.948 -6.118 12.263 1.00 95.81 104 VAL A O 1
ATOM 789 N N . ASP A 1 105 ? -13.268 -6.827 10.920 1.00 94.81 105 ASP A N 1
ATOM 790 C CA . ASP A 1 105 ? -12.839 -7.980 11.719 1.00 94.81 105 ASP A CA 1
ATOM 791 C C . ASP A 1 105 ? -11.949 -7.604 12.920 1.00 94.81 105 ASP A C 1
ATOM 793 O O . ASP A 1 105 ? -11.580 -8.473 13.708 1.00 94.81 105 ASP A O 1
ATOM 797 N N . SER A 1 106 ? -11.593 -6.324 13.071 1.00 94.62 106 SER A N 1
ATOM 798 C CA . SER A 1 106 ? -10.757 -5.833 14.171 1.00 94.62 106 SER A CA 1
ATOM 799 C C . SER A 1 106 ? -11.553 -5.503 15.438 1.00 94.62 106 SER A C 1
ATOM 801 O O . SER A 1 106 ? -12.724 -5.121 15.384 1.00 94.62 106 SER A O 1
ATOM 803 N N . ASP A 1 107 ? -10.855 -5.520 16.576 1.00 92.88 107 ASP A N 1
ATOM 804 C CA . ASP A 1 107 ? -11.381 -5.115 17.889 1.00 92.88 107 ASP A CA 1
ATOM 805 C C . ASP A 1 107 ? -11.352 -3.588 18.123 1.00 92.88 107 ASP A C 1
ATOM 807 O O . ASP A 1 107 ? -11.471 -3.112 19.255 1.00 92.88 107 ASP A O 1
ATOM 811 N N . LEU A 1 108 ? -11.167 -2.790 17.065 1.00 94.25 108 LEU A N 1
ATOM 812 C CA . LEU A 1 108 ? -11.164 -1.332 17.160 1.00 94.25 108 LEU A CA 1
ATOM 813 C C . LEU A 1 108 ? -12.527 -0.780 17.582 1.00 94.25 108 LEU A C 1
ATOM 815 O O . LEU A 1 108 ? -13.592 -1.271 17.187 1.00 94.25 108 LEU A O 1
ATOM 819 N N . ALA A 1 109 ? -12.493 0.337 18.309 1.00 94.19 109 ALA A N 1
ATOM 820 C CA . ALA A 1 109 ? -13.702 1.079 18.626 1.00 94.19 109 ALA A CA 1
ATOM 821 C C . ALA A 1 109 ? -14.423 1.510 17.329 1.00 94.19 109 ALA A C 1
ATOM 823 O O . ALA A 1 109 ? -13.764 1.859 16.345 1.00 94.19 109 ALA A O 1
ATOM 824 N N . PRO A 1 110 ? -15.772 1.541 17.298 1.00 93.44 110 PRO A N 1
ATOM 825 C CA . PRO A 1 110 ? -16.525 1.921 16.099 1.00 93.44 110 PRO A CA 1
ATOM 826 C C . PRO A 1 110 ? -16.096 3.260 15.484 1.00 93.44 110 PRO A C 1
ATOM 828 O O . PRO A 1 110 ? -16.006 3.363 14.266 1.00 93.44 110 PRO A O 1
ATOM 831 N N . ALA A 1 111 ? -15.775 4.259 16.313 1.00 92.25 111 ALA A N 1
ATOM 832 C CA . ALA A 1 111 ? -15.312 5.564 15.847 1.00 92.25 111 ALA A CA 1
ATOM 833 C C . ALA A 1 111 ? -13.953 5.490 15.127 1.00 92.25 111 ALA A C 1
ATOM 835 O O . ALA A 1 111 ? -13.787 6.101 14.074 1.00 92.25 111 ALA A O 1
ATOM 836 N N . GLU A 1 112 ? -13.004 4.701 15.645 1.00 94.69 112 GLU A N 1
ATOM 837 C CA . GLU A 1 112 ? -11.703 4.502 14.995 1.00 94.69 112 GLU A CA 1
ATOM 838 C C . GLU A 1 112 ? -11.867 3.735 13.677 1.00 94.69 112 GLU A C 1
ATOM 840 O O . GLU A 1 112 ? -11.286 4.128 12.669 1.00 94.69 112 GLU A O 1
ATOM 845 N N . ARG A 1 113 ? -12.719 2.699 13.634 1.00 94.88 113 ARG A N 1
ATOM 846 C CA . ARG A 1 113 ? -13.029 1.981 12.382 1.00 94.88 113 ARG A CA 1
ATOM 847 C C . ARG A 1 113 ? -13.611 2.905 11.319 1.00 94.88 113 ARG A C 1
ATOM 849 O O . ARG A 1 113 ? -13.170 2.860 10.174 1.00 94.88 113 ARG A O 1
ATOM 856 N N . LEU A 1 114 ? -14.564 3.752 11.704 1.00 93.00 114 LEU A N 1
ATOM 857 C CA . LEU A 1 114 ? -15.198 4.710 10.804 1.00 93.00 114 LEU A CA 1
ATOM 858 C C . LEU A 1 114 ? -14.181 5.720 10.250 1.00 93.00 114 LEU A C 1
ATOM 860 O O . LEU A 1 114 ? -14.129 5.932 9.040 1.00 93.00 114 LEU A O 1
ATOM 864 N N . ALA A 1 115 ? -13.337 6.295 11.111 1.00 92.62 115 ALA A N 1
ATOM 865 C CA . ALA A 1 115 ? -12.306 7.248 10.698 1.00 92.62 115 ALA A CA 1
ATOM 866 C C . ALA A 1 115 ? -11.306 6.628 9.704 1.00 92.62 115 ALA A C 1
ATOM 868 O O . ALA A 1 115 ? -11.010 7.213 8.663 1.00 92.62 115 ALA A O 1
ATOM 869 N N . GLN A 1 116 ? -10.826 5.412 9.980 1.00 95.00 116 GLN A N 1
ATOM 870 C CA . GLN A 1 116 ? -9.890 4.715 9.090 1.00 95.00 116 GLN A CA 1
ATOM 871 C C . GLN A 1 116 ? -10.543 4.300 7.767 1.00 95.00 116 GLN A C 1
ATOM 873 O O . GLN A 1 116 ? -9.885 4.312 6.726 1.00 95.00 116 GLN A O 1
ATOM 878 N N . ALA A 1 117 ? -11.835 3.959 7.785 1.00 94.25 117 ALA A N 1
ATOM 879 C CA . ALA A 1 117 ? -12.584 3.648 6.575 1.00 94.25 117 ALA A CA 1
ATOM 880 C C . ALA A 1 117 ? -12.650 4.859 5.636 1.00 94.25 117 ALA A C 1
ATOM 882 O O . ALA A 1 117 ? -12.309 4.725 4.462 1.00 94.25 117 ALA A O 1
ATOM 883 N N . TYR A 1 118 ? -12.998 6.044 6.153 1.00 91.44 118 TYR A N 1
ATOM 884 C CA . TYR A 1 118 ? -13.020 7.277 5.355 1.00 91.44 118 TYR A CA 1
ATOM 885 C C . TYR A 1 118 ? -11.655 7.596 4.744 1.00 91.44 118 TYR A C 1
ATOM 887 O O . TYR A 1 118 ? -11.561 7.817 3.538 1.00 91.44 118 TYR A O 1
ATOM 895 N N . ARG A 1 119 ? -10.585 7.515 5.540 1.00 92.75 119 ARG A N 1
ATOM 896 C CA . ARG A 1 119 ? -9.215 7.735 5.053 1.00 92.75 119 ARG A CA 1
ATOM 897 C C . ARG A 1 119 ? -8.813 6.753 3.956 1.00 92.75 119 ARG A C 1
ATOM 899 O O . ARG A 1 119 ? -8.170 7.144 2.987 1.00 92.75 119 ARG A O 1
ATOM 906 N N . ARG A 1 120 ? -9.201 5.475 4.067 1.00 94.50 120 ARG A N 1
ATOM 907 C CA . ARG A 1 120 ? -8.918 4.489 3.010 1.00 94.50 120 ARG A CA 1
ATOM 908 C C . ARG A 1 120 ? -9.647 4.814 1.711 1.00 94.50 120 ARG A C 1
ATOM 910 O O . ARG A 1 120 ? -9.089 4.534 0.649 1.00 94.50 120 ARG A O 1
ATOM 917 N N . MET A 1 121 ? -10.855 5.367 1.800 1.00 91.44 121 MET A N 1
ATOM 918 C CA . MET A 1 121 ? -11.615 5.796 0.628 1.00 91.44 121 MET A CA 1
ATOM 919 C C . MET A 1 121 ? -10.976 7.019 -0.033 1.00 91.44 121 MET A C 1
ATOM 921 O O . MET A 1 121 ? -10.769 6.973 -1.236 1.00 91.44 121 MET A O 1
ATOM 925 N N . GLN A 1 122 ? -10.561 8.034 0.734 1.00 90.75 122 GLN A N 1
ATOM 926 C CA . GLN A 1 122 ? -9.794 9.178 0.203 1.00 90.75 122 GLN A CA 1
ATOM 927 C C . GLN A 1 122 ? -8.492 8.726 -0.473 1.00 90.75 122 GLN A C 1
ATOM 929 O O . GLN A 1 122 ? -8.135 9.192 -1.548 1.00 90.75 122 GLN A O 1
ATOM 934 N N . LEU A 1 123 ? -7.806 7.741 0.119 1.00 93.19 123 LEU A N 1
ATOM 935 C CA . LEU A 1 123 ? -6.573 7.197 -0.443 1.00 93.19 123 LEU A CA 1
ATOM 936 C C . LEU A 1 123 ? -6.755 6.637 -1.863 1.00 93.19 123 LEU A C 1
ATOM 938 O O . LEU A 1 123 ? -5.771 6.610 -2.590 1.00 93.19 123 LEU A O 1
ATOM 942 N N . LEU A 1 124 ? -7.951 6.185 -2.275 1.00 91.25 124 LEU A N 1
ATOM 943 C CA . LEU A 1 124 ? -8.182 5.607 -3.613 1.00 91.25 124 LEU A CA 1
ATOM 944 C C . LEU A 1 124 ? -7.914 6.581 -4.766 1.00 91.25 124 LEU A C 1
ATOM 946 O O . LEU A 1 124 ? -7.586 6.119 -5.857 1.00 91.25 124 LEU A O 1
ATOM 950 N N . GLU A 1 125 ? -8.007 7.884 -4.514 1.00 88.88 125 GLU A N 1
ATOM 951 C CA . GLU A 1 125 ? -7.808 8.922 -5.531 1.00 88.88 125 GLU A CA 1
ATOM 952 C C . GLU A 1 125 ?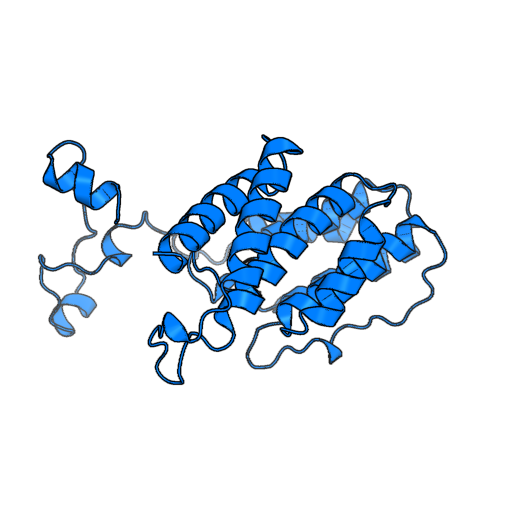 -6.330 9.317 -5.672 1.00 88.88 125 GLU A C 1
ATOM 954 O O . GLU A 1 125 ? -5.921 9.889 -6.680 1.00 88.88 125 GLU A O 1
ATOM 959 N N . VAL A 1 126 ? -5.480 8.961 -4.702 1.00 90.00 126 VAL A N 1
ATOM 960 C CA . VAL A 1 126 ? -4.040 9.240 -4.783 1.00 90.00 126 VAL A CA 1
ATOM 961 C C . VAL A 1 126 ? -3.407 8.436 -5.917 1.00 90.00 126 VAL A C 1
ATOM 963 O O . VAL A 1 126 ? -3.575 7.214 -5.976 1.00 90.00 126 VAL A O 1
ATOM 966 N N . CYS A 1 127 ? -2.606 9.130 -6.737 1.00 88.75 127 CYS A N 1
ATOM 967 C CA . CYS A 1 127 ? -2.065 8.735 -8.049 1.00 88.75 127 CYS A CA 1
ATOM 968 C C . CYS A 1 127 ? -2.914 9.123 -9.271 1.00 88.75 127 CYS A C 1
ATOM 970 O O . CYS A 1 127 ? -2.447 8.891 -10.388 1.00 88.75 127 CYS A O 1
ATOM 972 N N . ASN A 1 128 ? -4.100 9.710 -9.095 1.00 83.88 128 ASN A N 1
ATOM 973 C CA . ASN A 1 128 ? -4.778 10.405 -10.193 1.00 83.88 128 ASN A CA 1
ATOM 974 C C . ASN A 1 128 ? -4.073 11.733 -10.506 1.00 83.88 128 ASN A C 1
ATOM 976 O O . ASN A 1 128 ? -3.272 12.211 -9.703 1.00 83.88 128 ASN A O 1
ATOM 980 N N . GLU A 1 129 ? -4.391 12.339 -11.654 1.00 72.81 129 GLU A N 1
ATOM 981 C CA . GLU A 1 129 ? -3.869 13.665 -12.027 1.00 72.81 129 GLU A CA 1
ATOM 982 C C . GLU A 1 129 ? -4.183 14.724 -10.957 1.00 72.81 129 GLU A C 1
ATOM 984 O O . GLU A 1 129 ? -3.315 15.529 -10.622 1.00 72.81 129 GLU A O 1
ATOM 989 N N . ASP A 1 130 ? -5.380 14.655 -10.367 1.00 73.38 130 ASP A N 1
ATOM 990 C CA . ASP A 1 130 ? -5.870 15.620 -9.376 1.00 73.38 130 ASP A CA 1
ATOM 991 C C . ASP A 1 130 ? -5.702 15.163 -7.914 1.00 73.38 130 ASP A C 1
ATOM 993 O O . ASP A 1 130 ? -5.847 15.970 -6.999 1.00 73.38 130 ASP A O 1
ATOM 997 N N . GLY A 1 131 ? -5.413 13.879 -7.668 1.00 77.75 131 GLY A N 1
ATOM 998 C CA . GLY A 1 131 ? -5.428 13.291 -6.325 1.00 77.75 131 GLY A CA 1
ATOM 999 C C . GLY A 1 131 ? -4.051 13.241 -5.665 1.00 77.75 131 GLY A C 1
ATOM 1000 O O . GLY A 1 131 ? -3.146 12.527 -6.118 1.00 77.75 131 GLY A O 1
ATOM 1001 N N . THR A 1 132 ? -3.901 13.933 -4.536 1.00 83.44 132 THR A N 1
ATOM 1002 C CA . THR A 1 132 ? -2.639 14.046 -3.794 1.00 83.44 132 THR A CA 1
ATOM 1003 C C . THR A 1 132 ? -2.734 13.457 -2.386 1.00 83.44 132 THR A C 1
ATOM 1005 O O . THR A 1 132 ? -3.807 13.247 -1.826 1.00 83.44 132 THR A O 1
ATOM 1008 N N . ARG A 1 133 ? -1.577 13.184 -1.768 1.00 86.06 133 ARG A N 1
ATOM 1009 C CA . ARG A 1 133 ? -1.521 12.734 -0.366 1.00 86.06 133 ARG A CA 1
ATOM 1010 C C . ARG A 1 133 ? -2.131 13.751 0.603 1.00 86.06 133 ARG A C 1
ATOM 1012 O O . ARG A 1 133 ? -2.652 13.331 1.634 1.00 86.06 133 ARG A O 1
ATOM 1019 N N . ASP A 1 134 ? -2.062 15.040 0.284 1.00 86.31 134 ASP A N 1
ATOM 1020 C CA . ASP A 1 134 ? -2.528 16.120 1.159 1.00 86.31 134 ASP A CA 1
ATOM 1021 C C . ASP A 1 134 ? -4.065 16.187 1.239 1.00 86.31 134 ASP A C 1
ATOM 1023 O O . ASP A 1 134 ? -4.605 16.765 2.181 1.00 86.31 134 ASP A O 1
ATOM 1027 N N . ASP A 1 135 ? -4.767 15.530 0.309 1.00 85.06 135 ASP A N 1
ATOM 1028 C CA . ASP A 1 135 ? -6.233 15.432 0.290 1.00 85.06 135 ASP A CA 1
ATOM 1029 C C . ASP A 1 135 ? -6.782 14.415 1.308 1.00 85.06 135 ASP A C 1
ATOM 1031 O O . ASP A 1 135 ? -7.987 14.364 1.578 1.00 85.06 135 ASP A O 1
ATOM 1035 N N . ILE A 1 136 ? -5.909 13.594 1.899 1.00 88.19 136 ILE A N 1
ATOM 1036 C CA . ILE A 1 136 ? -6.298 12.614 2.912 1.00 88.19 136 ILE A CA 1
ATOM 1037 C C . ILE A 1 136 ? -6.333 13.292 4.280 1.00 88.19 136 ILE A C 1
ATOM 1039 O O . ILE A 1 136 ? -5.316 13.781 4.779 1.00 88.19 136 ILE A O 1
ATOM 1043 N N . ASP A 1 137 ? -7.480 13.216 4.959 1.00 87.31 137 ASP A N 1
ATOM 1044 C CA . ASP A 1 137 ? -7.596 13.694 6.335 1.00 87.31 137 ASP A CA 1
ATOM 1045 C C . ASP A 1 137 ? -6.975 12.692 7.318 1.00 87.31 137 ASP A C 1
ATOM 1047 O O . ASP A 1 137 ? -7.619 11.816 7.908 1.00 87.31 137 ASP A O 1
ATOM 1051 N N . LEU A 1 138 ? -5.668 12.831 7.497 1.00 81.56 138 LEU A N 1
ATOM 1052 C CA . LEU A 1 138 ? -4.882 12.052 8.450 1.00 81.56 138 LEU A CA 1
ATOM 1053 C C . LEU A 1 138 ? -5.018 12.592 9.883 1.00 81.56 138 LEU A C 1
ATOM 1055 O O . LEU A 1 138 ? -4.515 11.972 10.825 1.00 81.56 138 LEU A O 1
ATOM 1059 N N . SER A 1 139 ? -5.730 13.710 10.072 1.00 76.44 139 SER A N 1
ATOM 1060 C CA . SER A 1 139 ? -6.053 14.247 11.389 1.00 76.44 139 SER A CA 1
ATOM 1061 C C . SER A 1 139 ? -7.173 13.432 12.042 1.00 76.44 139 SER A C 1
ATOM 1063 O O . SER A 1 139 ? -7.990 12.795 11.379 1.00 76.44 139 SER A O 1
ATOM 1065 N N . GLY A 1 140 ? -7.176 13.359 13.369 1.00 71.56 140 GLY A N 1
ATOM 1066 C CA . GLY A 1 140 ? -8.199 12.635 14.120 1.00 71.56 140 GLY A CA 1
ATOM 1067 C C . GLY A 1 140 ? -7.645 11.938 15.351 1.00 71.56 140 GLY A C 1
ATOM 1068 O O . GLY A 1 140 ? -6.477 11.554 15.405 1.00 71.56 140 GLY A O 1
ATOM 1069 N N . ASP A 1 141 ? -8.512 11.779 16.344 1.00 81.31 141 ASP A N 1
ATOM 1070 C CA . ASP A 1 141 ? -8.152 11.243 17.650 1.00 81.31 141 ASP A CA 1
ATOM 1071 C C . ASP A 1 141 ? -8.121 9.705 17.628 1.00 81.31 141 ASP A C 1
ATOM 1073 O O . ASP A 1 141 ? -9.109 9.039 17.928 1.00 81.31 141 ASP A O 1
ATOM 1077 N N . ILE A 1 142 ? -6.989 9.136 17.202 1.00 91.94 142 ILE A N 1
ATOM 1078 C CA . ILE A 1 142 ? -6.745 7.688 17.205 1.00 91.94 142 ILE A CA 1
ATOM 1079 C C . ILE A 1 142 ? -5.875 7.340 18.411 1.00 91.94 142 ILE A C 1
ATOM 1081 O O . ILE A 1 142 ? -4.678 7.634 18.443 1.00 91.94 142 ILE A O 1
ATOM 1085 N N . GLN A 1 143 ? -6.485 6.712 19.408 1.00 89.56 143 GLN A N 1
ATOM 1086 C CA . GLN A 1 143 ? -5.886 6.535 20.730 1.00 89.56 143 GLN A CA 1
ATOM 1087 C C . GLN A 1 143 ? -5.417 5.100 20.962 1.00 89.56 143 GLN A C 1
ATOM 1089 O O . GLN A 1 143 ? -4.405 4.869 21.637 1.00 89.56 143 GLN A O 1
ATOM 1094 N N . SER A 1 144 ? -6.118 4.113 20.396 1.00 95.38 144 SER A N 1
ATOM 1095 C CA . SER A 1 144 ? -5.758 2.715 20.616 1.00 95.38 144 SER A CA 1
ATOM 1096 C C . SER A 1 144 ? -4.434 2.365 19.914 1.00 95.38 144 SER A C 1
ATOM 1098 O O . SER A 1 144 ? -4.120 2.907 18.851 1.00 95.38 144 SER A O 1
ATOM 1100 N N . PRO A 1 145 ? -3.606 1.462 20.481 1.00 95.38 145 PRO A N 1
ATOM 1101 C CA . PRO A 1 145 ? -2.391 0.997 19.810 1.00 95.38 145 PRO A CA 1
ATOM 1102 C C . PRO A 1 145 ? -2.669 0.420 18.416 1.00 95.38 145 PRO A C 1
ATOM 1104 O O . PRO A 1 145 ? -2.032 0.828 17.454 1.00 95.38 145 PRO A O 1
ATOM 1107 N N . LEU A 1 146 ? -3.680 -0.447 18.291 1.00 95.56 146 LEU A N 1
ATOM 1108 C CA . LEU A 1 146 ? -4.071 -1.022 17.003 1.00 95.56 146 LEU A CA 1
ATOM 1109 C C . LEU A 1 146 ? -4.593 0.049 16.035 1.00 95.56 146 LEU A C 1
ATOM 1111 O O . LEU A 1 146 ? -4.302 0.001 14.843 1.00 95.56 146 LEU A O 1
ATOM 1115 N N . GLY A 1 147 ? -5.337 1.038 16.536 1.00 96.19 147 GLY A N 1
ATOM 1116 C CA . GLY A 1 147 ? -5.825 2.143 15.720 1.00 96.19 147 GLY A CA 1
ATOM 1117 C C . GLY A 1 147 ? -4.661 2.925 15.126 1.00 96.19 147 GLY A C 1
ATOM 1118 O O . GLY A 1 147 ? -4.678 3.238 13.935 1.00 96.19 147 GLY A O 1
ATOM 1119 N N . ARG A 1 148 ? -3.623 3.188 15.929 1.00 96.06 148 ARG A N 1
ATOM 1120 C CA . ARG A 1 148 ? -2.403 3.864 15.474 1.00 96.06 148 ARG A CA 1
ATOM 1121 C C . ARG A 1 148 ? -1.664 3.056 14.412 1.00 96.06 148 ARG A C 1
ATOM 1123 O O . ARG A 1 148 ? -1.266 3.655 13.421 1.00 96.06 148 ARG A O 1
ATOM 1130 N N . ASP A 1 149 ? -1.590 1.731 14.531 1.00 97.19 149 ASP A N 1
ATOM 1131 C CA . ASP A 1 149 ? -1.004 0.880 13.482 1.00 97.19 149 ASP A CA 1
ATOM 1132 C C . ASP A 1 149 ? -1.747 1.035 12.139 1.00 97.19 149 ASP A C 1
ATOM 1134 O O . ASP A 1 149 ? -1.129 1.240 11.094 1.00 97.19 149 ASP A O 1
ATOM 1138 N N . PHE A 1 150 ? -3.084 1.019 12.144 1.00 97.25 150 PHE A N 1
ATOM 1139 C CA . PHE A 1 150 ? -3.864 1.267 10.924 1.00 97.25 150 PHE A CA 1
ATOM 1140 C C . PHE A 1 150 ? -3.676 2.692 10.374 1.00 97.25 150 PHE A C 1
ATOM 1142 O O . PHE A 1 150 ? -3.710 2.893 9.160 1.00 97.25 150 PHE A O 1
ATOM 1149 N N . ALA A 1 151 ? -3.457 3.687 11.241 1.00 96.44 151 ALA A N 1
ATOM 1150 C CA . ALA A 1 151 ? -3.226 5.067 10.813 1.00 96.44 151 ALA A CA 1
ATOM 1151 C C . ALA A 1 151 ? -1.842 5.200 10.167 1.00 96.44 151 ALA A C 1
ATOM 1153 O O . ALA A 1 151 ? -1.717 5.768 9.084 1.00 96.44 151 ALA A O 1
ATOM 1154 N N . THR A 1 152 ? -0.821 4.602 10.784 1.00 97.12 152 THR A N 1
ATOM 1155 C CA . THR A 1 152 ? 0.533 4.501 10.232 1.00 97.12 152 THR A CA 1
ATOM 1156 C C . THR A 1 152 ? 0.531 3.777 8.888 1.00 97.12 152 THR A C 1
ATOM 1158 O O . THR A 1 152 ? 1.207 4.223 7.965 1.00 97.12 152 THR A O 1
ATOM 1161 N N . TYR A 1 153 ? -0.272 2.719 8.736 1.00 97.38 153 TYR A N 1
ATOM 1162 C CA . TYR A 1 153 ? -0.455 2.051 7.448 1.00 97.38 153 TYR A CA 1
ATOM 1163 C C . TYR A 1 153 ? -0.966 3.006 6.364 1.00 97.38 153 TYR A C 1
ATOM 1165 O O . TYR A 1 153 ? -0.372 3.081 5.290 1.00 97.38 153 TYR A O 1
ATOM 1173 N N . LEU A 1 154 ? -2.055 3.737 6.629 1.00 97.19 154 LEU A N 1
ATOM 1174 C CA . LEU A 1 154 ? -2.649 4.646 5.643 1.00 97.19 154 LEU A CA 1
ATOM 1175 C C . LEU A 1 154 ? -1.700 5.791 5.298 1.00 97.19 154 LEU A C 1
ATOM 1177 O O . LEU A 1 154 ? -1.575 6.150 4.129 1.00 97.19 154 LEU A O 1
ATOM 1181 N N . GLN A 1 155 ? -0.981 6.299 6.300 1.00 96.56 155 GLN A N 1
ATOM 1182 C CA . GLN A 1 155 ? 0.037 7.316 6.100 1.00 96.56 155 GLN A CA 1
ATOM 1183 C C . GLN A 1 155 ? 1.146 6.828 5.162 1.00 96.56 155 GLN A C 1
ATOM 1185 O O . GLN A 1 155 ? 1.427 7.486 4.162 1.00 96.56 155 GLN A O 1
ATOM 1190 N N . ALA A 1 156 ? 1.732 5.666 5.463 1.00 97.38 156 ALA A N 1
ATOM 1191 C CA . ALA A 1 156 ? 2.829 5.088 4.693 1.00 97.38 156 ALA A CA 1
ATOM 1192 C C . ALA A 1 156 ? 2.388 4.646 3.288 1.00 97.38 156 ALA A C 1
ATOM 1194 O O . ALA A 1 156 ? 3.164 4.714 2.337 1.00 97.38 156 ALA A O 1
ATOM 1195 N N . ALA A 1 157 ? 1.136 4.211 3.129 1.00 96.88 157 ALA A N 1
ATOM 1196 C CA . ALA A 1 157 ? 0.564 3.911 1.821 1.00 96.88 157 ALA A CA 1
ATOM 1197 C C . ALA A 1 157 ? 0.398 5.180 0.970 1.00 96.88 157 ALA A C 1
ATOM 1199 O O . ALA A 1 157 ? 0.716 5.154 -0.218 1.00 96.88 157 ALA A O 1
ATOM 1200 N N . ALA A 1 158 ? -0.043 6.292 1.569 1.00 95.81 158 ALA A N 1
ATOM 1201 C CA . ALA A 1 158 ? -0.108 7.580 0.884 1.00 95.81 158 ALA A CA 1
ATOM 1202 C C . ALA A 1 158 ? 1.287 8.056 0.451 1.00 95.81 158 ALA A C 1
ATOM 1204 O O . ALA A 1 158 ? 1.470 8.453 -0.697 1.00 95.81 158 ALA A O 1
ATOM 1205 N N . ASP A 1 159 ? 2.285 7.927 1.332 1.00 96.06 159 ASP A N 1
ATOM 1206 C CA . ASP A 1 159 ? 3.691 8.189 1.006 1.00 96.06 159 ASP A CA 1
ATOM 1207 C C . ASP A 1 159 ? 4.172 7.355 -0.183 1.00 96.06 159 ASP A C 1
ATOM 1209 O O . ASP A 1 159 ? 4.753 7.889 -1.132 1.00 96.06 159 ASP A O 1
ATOM 1213 N N . PHE A 1 160 ? 3.865 6.056 -0.175 1.00 96.44 160 PHE A N 1
ATOM 1214 C CA . PHE A 1 160 ? 4.251 5.146 -1.247 1.00 96.44 160 PHE A CA 1
ATOM 1215 C C . PHE A 1 160 ? 3.646 5.567 -2.586 1.00 96.44 160 PHE A C 1
ATOM 1217 O O . PHE A 1 160 ? 4.349 5.606 -3.596 1.00 96.44 160 PHE A O 1
ATOM 1224 N N . TYR A 1 161 ? 2.359 5.918 -2.609 1.00 94.81 161 TYR A N 1
ATOM 1225 C CA . TYR A 1 161 ? 1.681 6.371 -3.825 1.00 94.81 161 TYR A CA 1
ATOM 1226 C C . TYR A 1 161 ? 2.182 7.734 -4.310 1.00 94.81 161 TYR A C 1
ATOM 1228 O O . TYR A 1 161 ? 2.346 7.931 -5.517 1.00 94.81 161 TYR A O 1
ATOM 123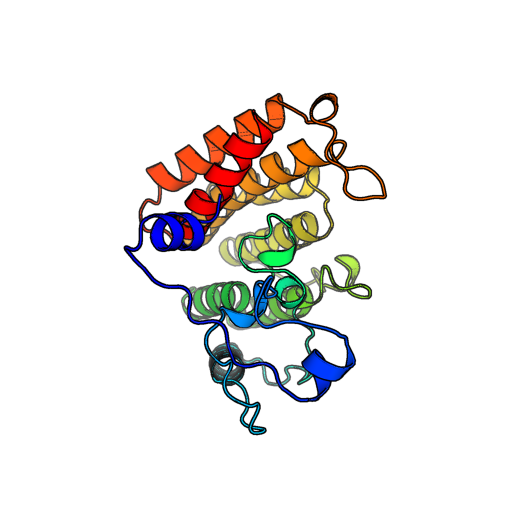6 N N . SER A 1 162 ? 2.570 8.625 -3.402 1.00 92.19 162 SER A N 1
ATOM 1237 C CA . SER A 1 162 ? 3.210 9.899 -3.746 1.00 92.19 162 SER A CA 1
ATOM 1238 C C . SER A 1 162 ? 4.703 9.790 -4.084 1.00 92.19 162 SER A C 1
ATOM 1240 O O . SER A 1 162 ? 5.310 10.795 -4.437 1.00 92.19 162 SER A O 1
ATOM 1242 N N . GLY A 1 163 ? 5.307 8.598 -4.015 1.00 92.44 163 GLY A N 1
ATOM 1243 C CA . GLY A 1 163 ? 6.731 8.398 -4.319 1.00 92.44 163 GLY A CA 1
ATOM 1244 C C . GLY A 1 163 ? 7.690 8.847 -3.208 1.00 92.44 163 GLY A C 1
ATOM 1245 O O . GLY A 1 163 ? 8.892 8.949 -3.438 1.00 92.44 163 GLY A O 1
ATOM 1246 N N . GLN A 1 164 ? 7.184 9.090 -1.997 1.00 94.62 164 GLN A N 1
ATOM 1247 C CA . GLN A 1 164 ? 7.963 9.447 -0.807 1.00 94.62 164 GLN A CA 1
ATOM 1248 C C . GLN A 1 164 ? 8.560 8.177 -0.179 1.00 94.62 164 GLN A C 1
ATOM 1250 O O . GLN A 1 164 ? 8.084 7.650 0.828 1.00 94.62 164 GLN A O 1
ATOM 1255 N N . PHE A 1 165 ? 9.557 7.588 -0.845 1.00 95.31 165 PHE A N 1
ATOM 1256 C CA . PHE A 1 165 ? 10.048 6.244 -0.510 1.00 95.31 165 PHE A CA 1
ATOM 1257 C C . PHE A 1 165 ? 10.785 6.156 0.837 1.00 95.31 165 PHE A C 1
ATOM 1259 O O . PHE A 1 165 ? 10.764 5.100 1.477 1.00 95.31 165 PHE A O 1
ATOM 1266 N N . ASN A 1 166 ? 11.394 7.248 1.305 1.00 96.25 166 ASN A N 1
ATOM 1267 C CA . ASN A 1 166 ? 12.039 7.284 2.622 1.00 96.25 166 ASN A CA 1
ATOM 1268 C C . ASN A 1 166 ? 10.989 7.252 3.742 1.00 96.25 166 ASN A C 1
ATOM 1270 O O . ASN A 1 166 ? 11.084 6.460 4.681 1.00 96.25 166 ASN A O 1
ATOM 1274 N N . GLU A 1 167 ? 9.953 8.073 3.600 1.00 97.19 167 GLU A N 1
ATOM 1275 C CA . GLU A 1 167 ? 8.807 8.188 4.497 1.00 97.19 167 GLU A CA 1
ATOM 1276 C C . GLU A 1 167 ? 8.014 6.878 4.513 1.00 97.19 167 GLU A C 1
ATOM 1278 O O . GLU A 1 167 ? 7.707 6.352 5.584 1.00 97.19 167 GLU A O 1
ATOM 1283 N N . THR A 1 168 ? 7.802 6.287 3.333 1.00 97.81 168 THR A N 1
ATOM 1284 C CA . THR A 1 168 ? 7.204 4.955 3.170 1.00 97.81 168 THR A CA 1
ATOM 1285 C C . THR A 1 168 ? 7.954 3.909 3.988 1.00 97.81 168 THR A C 1
ATOM 1287 O O . THR A 1 168 ? 7.347 3.178 4.771 1.00 97.81 168 THR A O 1
ATOM 1290 N N . SER A 1 169 ? 9.280 3.843 3.821 1.00 97.25 169 SER A N 1
ATOM 1291 C CA . SER A 1 169 ? 10.119 2.852 4.505 1.00 97.25 169 SER A CA 1
ATOM 1292 C C . SER A 1 169 ? 10.066 3.035 6.021 1.00 97.25 169 SER A C 1
ATOM 1294 O O . SER A 1 169 ? 9.925 2.063 6.755 1.00 97.25 169 SER A O 1
ATOM 1296 N N . SER A 1 170 ? 10.112 4.282 6.501 1.00 97.44 170 SER A N 1
ATOM 1297 C CA . SER A 1 170 ? 9.976 4.597 7.928 1.00 97.44 170 SER A CA 1
ATOM 1298 C C . SER A 1 170 ? 8.617 4.157 8.491 1.00 97.44 170 SER A C 1
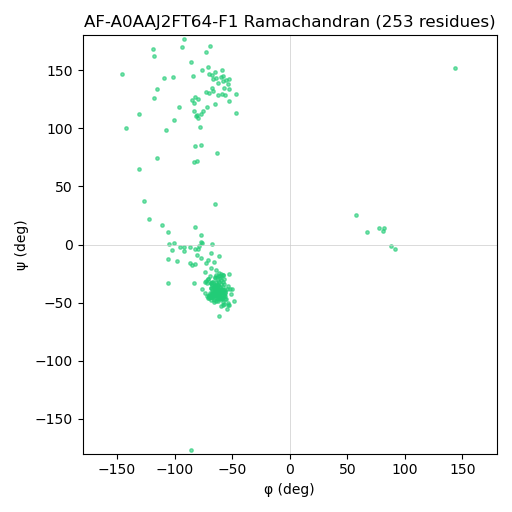ATOM 1300 O O . SER A 1 170 ? 8.549 3.508 9.538 1.00 97.44 170 SER A O 1
ATOM 1302 N N . GLY A 1 171 ? 7.530 4.457 7.773 1.00 97.38 171 GLY A N 1
ATOM 1303 C CA . GLY A 1 171 ? 6.172 4.115 8.188 1.00 97.38 171 GLY A CA 1
ATOM 1304 C C . GLY A 1 171 ? 5.919 2.608 8.238 1.00 97.38 171 GLY A C 1
ATOM 1305 O O . GLY A 1 171 ? 5.404 2.106 9.237 1.00 97.38 171 GLY A O 1
ATOM 1306 N N . PHE A 1 172 ? 6.327 1.855 7.213 1.00 97.69 172 PHE A N 1
ATOM 1307 C CA . PHE A 1 172 ? 6.151 0.398 7.212 1.00 97.69 172 PHE A CA 1
ATOM 1308 C C . PHE A 1 172 ? 7.102 -0.324 8.177 1.00 97.69 172 PHE A C 1
ATOM 1310 O O . PHE A 1 172 ? 6.675 -1.288 8.818 1.00 97.69 172 PHE A O 1
ATOM 1317 N N . ALA A 1 173 ? 8.309 0.198 8.412 1.00 96.31 173 ALA A N 1
ATOM 1318 C CA . ALA A 1 173 ? 9.204 -0.340 9.436 1.00 96.31 173 ALA A CA 1
ATOM 1319 C C . ALA A 1 173 ? 8.595 -0.252 10.848 1.00 96.31 173 ALA A C 1
ATOM 1321 O O . ALA A 1 173 ? 8.833 -1.133 11.680 1.00 96.31 173 ALA A O 1
ATOM 1322 N N . ALA A 1 174 ? 7.776 0.771 11.122 1.00 96.69 174 ALA A N 1
ATOM 1323 C CA . ALA A 1 174 ? 7.053 0.902 12.388 1.00 96.69 174 ALA A CA 1
ATOM 1324 C C . ALA A 1 174 ? 5.956 -0.167 12.574 1.00 96.69 174 ALA A C 1
ATOM 1326 O O . ALA A 1 174 ? 5.573 -0.457 13.706 1.00 96.69 174 ALA A O 1
ATOM 1327 N N . LEU A 1 175 ? 5.488 -0.800 11.492 1.00 97.19 175 LEU A N 1
ATOM 1328 C CA . LEU A 1 175 ? 4.431 -1.820 11.518 1.00 97.19 175 LEU A CA 1
ATOM 1329 C C . LEU A 1 175 ? 4.946 -3.254 11.652 1.00 97.19 175 LEU A C 1
ATOM 1331 O O . LEU A 1 175 ? 4.143 -4.176 11.816 1.00 97.19 175 LEU A O 1
ATOM 1335 N N . LYS A 1 176 ? 6.266 -3.472 11.619 1.00 91.56 176 LYS A N 1
ATOM 1336 C CA . LYS A 1 176 ? 6.873 -4.816 11.668 1.00 91.56 176 LYS A CA 1
ATOM 1337 C C . LYS A 1 176 ? 6.469 -5.634 12.905 1.00 91.56 176 LYS A C 1
ATOM 1339 O O . LYS A 1 176 ? 6.396 -6.860 12.834 1.00 91.56 176 LYS A O 1
ATOM 1344 N N . ASP A 1 177 ? 6.182 -4.948 14.011 1.00 90.88 177 ASP A N 1
ATOM 1345 C CA . ASP A 1 177 ? 5.815 -5.538 15.302 1.00 90.88 177 ASP A CA 1
ATOM 1346 C C . ASP A 1 177 ? 4.313 -5.396 15.606 1.00 90.88 177 ASP A C 1
ATOM 1348 O O . ASP A 1 177 ? 3.876 -5.702 16.716 1.00 90.88 177 ASP A O 1
ATOM 1352 N N . SER A 1 178 ? 3.504 -4.974 14.623 1.00 94.44 178 SER A N 1
ATOM 1353 C CA . SER A 1 178 ? 2.060 -4.807 14.800 1.00 94.44 178 SER A CA 1
ATOM 1354 C C . SER A 1 178 ? 1.398 -6.096 15.302 1.00 94.44 178 SER A C 1
ATOM 1356 O O . SER A 1 178 ? 1.723 -7.223 14.887 1.00 94.44 178 SER A O 1
ATOM 1358 N N . ALA A 1 179 ? 0.417 -5.931 16.191 1.00 90.62 179 ALA A N 1
ATOM 1359 C CA . ALA A 1 179 ? -0.431 -7.030 16.643 1.00 90.62 179 ALA A CA 1
ATOM 1360 C C . ALA A 1 179 ? -1.280 -7.600 15.490 1.00 90.62 179 ALA A C 1
ATOM 1362 O O . ALA A 1 179 ? -1.605 -8.789 15.490 1.00 90.62 179 ALA A O 1
ATOM 1363 N N . GLN A 1 180 ? -1.566 -6.787 14.469 1.00 93.75 180 GLN A N 1
ATOM 1364 C CA . GLN A 1 180 ? -2.331 -7.183 13.297 1.00 93.75 180 GLN A CA 1
ATOM 1365 C C . GLN A 1 180 ? -1.434 -7.913 12.288 1.00 93.75 180 GLN A C 1
ATOM 1367 O O . GLN A 1 180 ? -0.562 -7.32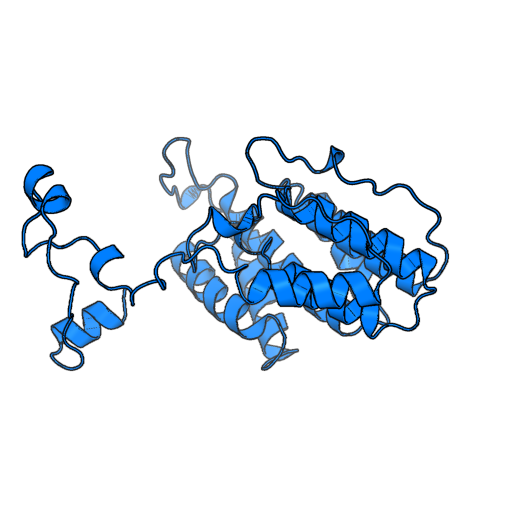4 11.648 1.00 93.75 180 GLN A O 1
ATOM 1372 N N . ALA A 1 181 ? -1.648 -9.222 12.126 1.00 93.31 181 ALA A N 1
ATOM 1373 C CA . ALA A 1 181 ? -0.814 -10.067 11.265 1.00 93.31 181 ALA A CA 1
ATOM 1374 C C . ALA A 1 181 ? -0.770 -9.586 9.806 1.00 93.31 181 ALA A C 1
ATOM 1376 O O . ALA A 1 181 ? 0.296 -9.595 9.193 1.00 93.31 181 ALA A O 1
ATOM 1377 N N . SER A 1 182 ? -1.902 -9.117 9.281 1.00 92.56 182 SER A N 1
ATOM 1378 C CA . SER A 1 182 ? -1.989 -8.577 7.925 1.00 92.56 182 SER A CA 1
ATOM 1379 C C . SER A 1 182 ? -1.152 -7.309 7.740 1.00 92.56 182 SER A C 1
ATOM 1381 O O . SER A 1 182 ? -0.488 -7.196 6.719 1.00 92.56 182 SER A O 1
ATOM 1383 N N . LEU A 1 183 ? -1.081 -6.403 8.725 1.00 95.94 183 LEU A N 1
ATOM 1384 C CA . LEU A 1 183 ? -0.249 -5.195 8.616 1.00 95.94 183 LEU A CA 1
ATOM 1385 C C . LEU A 1 183 ? 1.247 -5.529 8.541 1.00 95.94 183 LEU A C 1
ATOM 1387 O O . LEU A 1 183 ? 1.975 -4.884 7.789 1.00 95.94 183 LEU A O 1
ATOM 1391 N N . LYS A 1 184 ? 1.695 -6.581 9.239 1.00 96.06 184 LYS A N 1
ATOM 1392 C CA . LYS A 1 184 ? 3.078 -7.081 9.136 1.00 96.06 184 LYS A CA 1
ATOM 1393 C C . LYS A 1 184 ? 3.389 -7.666 7.768 1.00 96.06 184 LYS A C 1
ATOM 1395 O O . LYS A 1 184 ? 4.474 -7.444 7.235 1.00 96.06 184 LYS A O 1
ATOM 1400 N N . GLU A 1 185 ? 2.458 -8.442 7.214 1.00 96.00 185 GLU A N 1
ATOM 1401 C CA . GLU A 1 185 ? 2.603 -8.963 5.856 1.00 96.00 185 GLU A CA 1
ATOM 1402 C C . GLU A 1 185 ? 2.691 -7.811 4.848 1.00 96.00 185 GLU A C 1
ATOM 1404 O O . GLU A 1 185 ? 3.601 -7.792 4.014 1.00 96.00 185 GLU A O 1
ATOM 1409 N N . THR A 1 186 ? 1.800 -6.821 4.961 1.00 95.88 186 THR A N 1
ATOM 1410 C CA . THR A 1 186 ? 1.803 -5.677 4.051 1.00 95.88 186 THR A CA 1
ATOM 1411 C C . THR A 1 186 ? 3.062 -4.839 4.180 1.00 95.88 186 THR A C 1
ATOM 1413 O O . THR A 1 186 ? 3.599 -4.431 3.156 1.00 95.88 186 THR A O 1
ATOM 1416 N N . ALA A 1 187 ? 3.564 -4.616 5.396 1.00 96.69 187 ALA A N 1
ATOM 1417 C CA . ALA A 1 187 ? 4.816 -3.899 5.614 1.00 96.69 187 ALA A CA 1
ATOM 1418 C C . ALA A 1 187 ? 5.980 -4.555 4.871 1.00 96.69 187 ALA A C 1
ATOM 1420 O O . ALA A 1 187 ? 6.629 -3.906 4.055 1.00 96.69 187 ALA A O 1
ATOM 1421 N N . LEU A 1 188 ? 6.160 -5.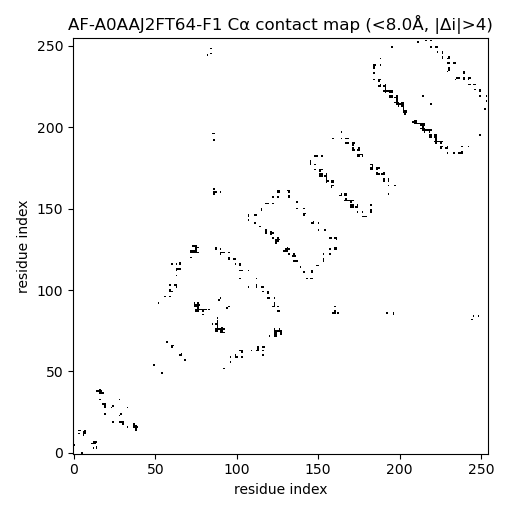867 5.048 1.00 96.31 188 LEU A N 1
ATOM 1422 C CA . LEU A 1 188 ? 7.215 -6.617 4.365 1.00 96.31 188 LEU A CA 1
ATOM 1423 C C . LEU A 1 188 ? 7.087 -6.539 2.833 1.00 96.31 188 LEU A C 1
ATOM 1425 O O . LEU A 1 188 ? 8.075 -6.380 2.118 1.00 96.31 188 LEU A O 1
ATOM 1429 N N . TYR A 1 189 ? 5.862 -6.647 2.318 1.00 96.75 189 TYR A N 1
ATOM 1430 C CA . TYR A 1 189 ? 5.606 -6.578 0.882 1.00 96.75 189 TYR A CA 1
ATOM 1431 C C . TYR A 1 189 ? 5.813 -5.169 0.299 1.00 96.75 189 TYR A C 1
ATOM 1433 O O . TYR A 1 189 ? 6.401 -5.029 -0.779 1.00 96.75 189 TYR A O 1
ATOM 1441 N N . ILE A 1 190 ? 5.337 -4.121 0.978 1.00 96.44 190 ILE A N 1
ATOM 1442 C CA . ILE A 1 190 ? 5.465 -2.743 0.493 1.00 96.44 190 ILE A CA 1
ATOM 1443 C C . ILE A 1 190 ? 6.900 -2.237 0.637 1.00 96.44 190 ILE A C 1
ATOM 1445 O O . ILE A 1 190 ? 7.352 -1.527 -0.256 1.00 96.44 190 ILE A O 1
ATOM 1449 N N . GLU A 1 191 ? 7.667 -2.655 1.646 1.00 97.06 191 GLU A N 1
ATOM 1450 C CA . GLU A 1 191 ? 9.110 -2.370 1.709 1.00 97.06 191 GLU A CA 1
ATOM 1451 C C . GLU A 1 191 ? 9.850 -2.924 0.479 1.00 97.06 191 GLU A C 1
ATOM 1453 O O . GLU A 1 191 ? 10.597 -2.194 -0.176 1.00 97.06 191 GLU A O 1
ATOM 1458 N N . ALA A 1 192 ? 9.567 -4.168 0.071 1.00 97.12 192 ALA A N 1
ATOM 1459 C CA . ALA A 1 192 ? 10.143 -4.746 -1.148 1.00 97.12 192 ALA A CA 1
ATOM 1460 C C . ALA A 1 192 ? 9.738 -3.964 -2.413 1.00 97.12 192 ALA A C 1
ATOM 1462 O O . ALA A 1 192 ? 10.558 -3.712 -3.301 1.00 97.12 192 ALA A O 1
ATOM 1463 N N . ARG A 1 193 ? 8.478 -3.512 -2.491 1.00 96.50 193 ARG A N 1
ATOM 1464 C CA . ARG A 1 193 ? 8.019 -2.635 -3.583 1.00 96.50 193 ARG A CA 1
ATOM 1465 C C . ARG A 1 193 ? 8.647 -1.257 -3.546 1.00 96.50 193 ARG A C 1
ATOM 1467 O O . ARG A 1 193 ? 8.889 -0.694 -4.609 1.00 96.50 193 ARG A O 1
ATOM 1474 N N . THR A 1 194 ? 8.901 -0.723 -2.364 1.00 96.94 194 THR A N 1
ATOM 1475 C CA . THR A 1 194 ? 9.552 0.570 -2.170 1.00 96.94 194 THR A CA 1
ATOM 1476 C C . THR A 1 194 ? 10.969 0.490 -2.705 1.00 96.94 194 THR A C 1
ATOM 1478 O O . THR A 1 194 ? 11.318 1.270 -3.580 1.00 96.94 194 THR A O 1
ATOM 1481 N N . ALA A 1 195 ? 11.723 -0.547 -2.332 1.00 97.25 195 ALA A N 1
ATOM 1482 C CA . ALA A 1 195 ? 13.042 -0.815 -2.897 1.00 97.25 195 ALA A CA 1
ATOM 1483 C C . ALA A 1 195 ? 13.006 -0.970 -4.431 1.00 97.25 195 ALA A C 1
ATOM 1485 O O . ALA A 1 195 ? 13.813 -0.361 -5.134 1.00 97.25 195 ALA A O 1
ATOM 1486 N N . LEU A 1 196 ? 12.024 -1.701 -4.978 1.00 95.94 196 LEU A N 1
ATOM 1487 C CA . LEU A 1 196 ? 11.870 -1.846 -6.430 1.00 95.94 196 LEU A CA 1
ATOM 1488 C C . LEU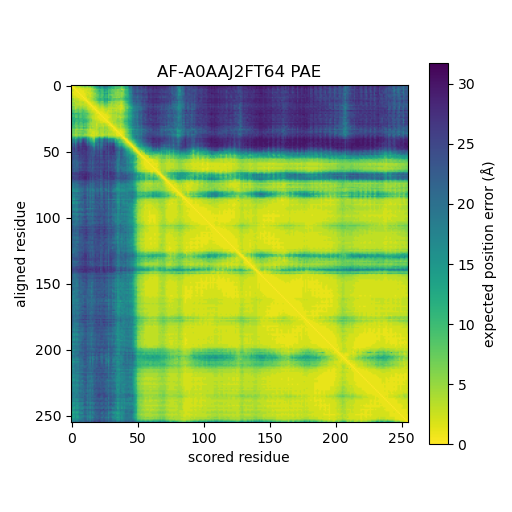 A 1 196 ? 11.605 -0.500 -7.120 1.00 95.94 196 LEU A C 1
ATOM 1490 O O . LEU A 1 196 ? 12.196 -0.221 -8.163 1.00 95.94 196 LEU A O 1
ATOM 1494 N N . ASN A 1 197 ? 10.727 0.338 -6.572 1.00 94.38 197 ASN A N 1
ATOM 1495 C CA . ASN A 1 197 ? 10.436 1.648 -7.156 1.00 94.38 197 ASN A CA 1
ATOM 1496 C C . ASN A 1 197 ? 11.632 2.600 -7.010 1.00 94.38 197 ASN A C 1
ATOM 1498 O O . ASN A 1 197 ? 12.015 3.231 -7.993 1.00 94.38 197 ASN A O 1
ATOM 1502 N N . THR A 1 198 ? 12.298 2.611 -5.851 1.00 95.00 198 THR A N 1
ATOM 1503 C CA . THR A 1 198 ? 13.535 3.370 -5.628 1.00 95.00 198 THR A CA 1
ATOM 1504 C C . THR A 1 198 ? 14.616 2.991 -6.634 1.00 95.00 198 THR A C 1
ATOM 1506 O O . THR A 1 198 ? 15.254 3.882 -7.188 1.00 95.00 198 THR A O 1
ATOM 1509 N N . SER A 1 199 ? 14.769 1.694 -6.938 1.00 94.88 199 SER A N 1
ATOM 1510 C CA . SER A 1 199 ? 15.787 1.209 -7.882 1.00 94.88 199 SER A CA 1
ATOM 1511 C C . SER A 1 199 ? 15.658 1.791 -9.291 1.00 94.88 199 SER A C 1
ATOM 1513 O O . SER A 1 199 ? 16.648 1.901 -10.012 1.00 94.88 199 SER A O 1
ATOM 1515 N N . GLN A 1 200 ? 14.441 2.177 -9.676 1.00 91.69 200 GLN A N 1
ATOM 1516 C CA . GLN A 1 200 ? 14.098 2.628 -11.021 1.00 91.69 200 GLN A CA 1
ATOM 1517 C C . GLN A 1 200 ? 13.962 4.156 -11.135 1.00 91.69 200 GLN A C 1
ATOM 1519 O O . GLN A 1 200 ? 13.774 4.631 -12.250 1.00 91.69 200 GLN A O 1
ATOM 1524 N N . GLN A 1 201 ? 14.067 4.925 -10.039 1.00 89.00 201 GLN A N 1
ATOM 1525 C CA . GLN A 1 201 ? 13.783 6.376 -10.027 1.00 89.00 201 GLN A CA 1
ATOM 1526 C C . GLN A 1 201 ? 14.562 7.178 -11.076 1.00 89.00 201 GLN A C 1
ATOM 1528 O O . GLN A 1 201 ? 14.022 8.123 -11.635 1.00 89.00 201 GLN A O 1
ATOM 1533 N N . CYS A 1 202 ? 15.809 6.792 -11.352 1.00 88.31 202 CYS A N 1
ATOM 1534 C CA . CYS A 1 202 ? 16.658 7.446 -12.351 1.00 88.31 202 CYS A CA 1
ATOM 1535 C C . CYS A 1 202 ? 16.804 6.624 -13.643 1.00 88.31 202 CYS A C 1
ATOM 1537 O O . CYS A 1 202 ? 17.539 7.018 -14.545 1.00 88.31 202 CYS A O 1
ATOM 1539 N N . ALA A 1 203 ? 16.162 5.454 -13.716 1.00 85.38 203 ALA A N 1
ATOM 1540 C CA . ALA A 1 203 ? 16.382 4.476 -14.776 1.00 85.38 203 ALA A CA 1
ATOM 1541 C C . ALA A 1 203 ? 15.546 4.742 -16.034 1.00 85.38 203 ALA A C 1
ATOM 1543 O O . ALA A 1 203 ? 15.875 4.194 -17.079 1.00 85.38 203 ALA A O 1
ATOM 1544 N N . PHE A 1 204 ? 14.492 5.551 -15.945 1.00 85.12 204 PHE A N 1
ATOM 1545 C CA . PHE A 1 204 ? 13.641 5.928 -17.074 1.00 85.12 204 PHE A CA 1
ATOM 1546 C C . PHE A 1 204 ? 13.775 7.430 -17.333 1.00 85.12 204 PHE A C 1
ATOM 1548 O O . PHE A 1 204 ? 13.778 8.215 -16.384 1.00 85.12 204 PHE A O 1
ATOM 1555 N N . ASP A 1 205 ? 13.936 7.813 -18.598 1.00 82.62 205 ASP A N 1
ATOM 1556 C CA . ASP A 1 205 ? 13.928 9.217 -19.015 1.00 82.62 205 ASP A CA 1
ATOM 1557 C C . ASP A 1 205 ? 12.500 9.729 -19.283 1.00 82.62 205 ASP A C 1
ATOM 1559 O O . ASP A 1 205 ? 11.514 9.020 -19.085 1.00 82.62 205 ASP A O 1
ATOM 1563 N N . GLU A 1 206 ? 12.383 10.977 -19.738 1.00 82.31 206 GLU A N 1
ATOM 1564 C CA . GLU A 1 206 ? 11.108 11.627 -20.079 1.00 82.31 206 GLU A CA 1
ATOM 1565 C C . GLU A 1 206 ? 10.312 10.946 -21.212 1.00 82.31 206 GLU A C 1
ATOM 1567 O O . GLU A 1 206 ? 9.153 11.295 -21.432 1.00 82.31 206 GLU A O 1
ATOM 1572 N N . TYR A 1 207 ? 10.911 9.980 -21.917 1.00 83.88 207 TYR A N 1
ATOM 1573 C CA . TYR A 1 207 ? 10.277 9.185 -22.972 1.00 83.88 207 TYR A CA 1
ATOM 1574 C C . TYR A 1 207 ? 10.075 7.717 -22.556 1.00 83.88 207 TYR A C 1
ATOM 1576 O O . TYR A 1 207 ? 9.872 6.859 -23.420 1.00 83.88 207 TYR A O 1
ATOM 1584 N N . ASP A 1 208 ? 10.157 7.414 -21.254 1.00 80.31 208 ASP A N 1
ATOM 1585 C CA . ASP A 1 208 ? 10.073 6.064 -20.682 1.00 80.31 208 ASP A CA 1
ATOM 1586 C C . ASP A 1 208 ? 11.123 5.082 -21.241 1.00 80.31 208 ASP A C 1
ATOM 1588 O O . ASP A 1 208 ? 10.947 3.854 -21.219 1.00 80.31 208 ASP A O 1
ATOM 1592 N N . VAL A 1 209 ? 12.260 5.594 -21.723 1.00 84.81 209 VAL A N 1
ATOM 1593 C CA . VAL A 1 209 ? 13.358 4.752 -22.201 1.00 84.81 209 VAL A CA 1
ATOM 1594 C C . VAL A 1 209 ? 14.205 4.300 -21.017 1.00 84.81 209 VAL A C 1
ATOM 1596 O O . VAL A 1 209 ? 14.780 5.095 -20.276 1.00 84.81 209 VAL A O 1
ATOM 1599 N N . LEU A 1 210 ? 14.311 2.978 -20.853 1.00 86.75 210 LEU A N 1
ATOM 1600 C CA . LEU A 1 210 ? 15.126 2.367 -19.807 1.00 86.75 210 LEU A CA 1
ATOM 1601 C C . LEU A 1 210 ? 16.626 2.522 -20.102 1.00 86.75 210 LEU A C 1
ATOM 1603 O O . LEU A 1 210 ? 17.148 1.909 -21.034 1.00 86.75 210 LEU A O 1
ATOM 1607 N N . THR A 1 211 ? 17.331 3.215 -19.213 1.00 89.62 211 THR A N 1
ATOM 1608 C CA . THR A 1 211 ? 18.794 3.277 -19.130 1.00 89.62 211 THR A CA 1
ATOM 1609 C C . THR A 1 211 ? 19.261 2.475 -17.915 1.00 89.62 211 THR A C 1
ATOM 1611 O O . THR A 1 211 ? 19.220 2.943 -16.775 1.00 89.62 211 THR A O 1
ATOM 1614 N N . ARG A 1 212 ? 19.696 1.226 -18.135 1.00 88.38 212 ARG A N 1
ATOM 1615 C CA . ARG A 1 212 ? 20.058 0.293 -17.045 1.00 88.38 212 ARG A CA 1
ATOM 1616 C C . ARG A 1 212 ? 21.214 0.799 -16.188 1.00 88.38 212 ARG A C 1
ATOM 1618 O O . ARG A 1 212 ? 21.313 0.430 -15.022 1.00 88.38 212 ARG A O 1
ATOM 1625 N N . GLU A 1 213 ? 22.085 1.624 -16.754 1.00 87.94 213 GLU A N 1
ATOM 1626 C CA . GLU A 1 213 ? 23.234 2.221 -16.079 1.00 87.94 213 GLU A CA 1
ATOM 1627 C C . GLU A 1 213 ? 22.815 3.146 -14.930 1.00 87.94 213 GLU A C 1
ATOM 1629 O O . GLU A 1 213 ? 23.561 3.281 -13.962 1.00 87.94 213 GLU A O 1
ATOM 1634 N N . HIS A 1 214 ? 21.622 3.745 -15.007 1.00 91.38 214 HIS A N 1
ATOM 1635 C CA . HIS A 1 214 ? 21.077 4.618 -13.964 1.00 91.38 214 HIS A CA 1
ATOM 1636 C C . HIS A 1 214 ? 20.222 3.877 -12.930 1.00 91.38 214 HIS A C 1
ATOM 1638 O O . HIS A 1 214 ? 19.726 4.485 -11.981 1.00 91.38 214 HIS A O 1
ATOM 1644 N N . MET A 1 215 ? 20.034 2.570 -13.099 1.00 93.88 215 MET A N 1
ATOM 1645 C CA . MET A 1 215 ? 19.308 1.755 -12.139 1.00 93.88 215 MET A CA 1
ATOM 1646 C C . MET A 1 215 ? 20.146 1.534 -10.878 1.00 93.88 215 MET A C 1
ATOM 1648 O O . MET A 1 215 ? 21.298 1.093 -10.944 1.00 93.88 215 MET A O 1
ATOM 1652 N N . ASP A 1 216 ? 19.550 1.764 -9.711 1.00 95.12 216 ASP A N 1
ATOM 1653 C CA . ASP A 1 216 ? 20.205 1.477 -8.439 1.00 95.12 216 ASP A CA 1
ATOM 1654 C C . ASP A 1 216 ? 20.152 -0.029 -8.147 1.00 95.12 216 ASP A C 1
ATOM 1656 O O . ASP A 1 216 ? 19.152 -0.590 -7.690 1.00 95.12 216 ASP A O 1
ATOM 1660 N N . LYS A 1 217 ? 21.282 -0.688 -8.410 1.00 94.75 217 LYS A N 1
ATOM 1661 C CA . LYS A 1 217 ? 21.459 -2.131 -8.217 1.00 94.75 217 LYS A CA 1
ATOM 1662 C C . LYS A 1 217 ? 21.363 -2.560 -6.753 1.00 94.75 217 LYS A C 1
ATOM 1664 O O . LYS A 1 217 ? 20.964 -3.692 -6.491 1.00 94.75 217 LYS A O 1
ATOM 1669 N N . SER A 1 218 ? 21.709 -1.687 -5.808 1.00 96.50 218 SER A N 1
ATOM 1670 C CA . SER A 1 218 ? 21.616 -1.999 -4.379 1.00 96.50 218 SER A CA 1
ATOM 1671 C C . SER A 1 218 ? 20.153 -2.087 -3.961 1.00 96.50 218 SER A C 1
ATOM 1673 O O . SER A 1 218 ? 19.745 -3.065 -3.337 1.00 96.50 218 SER A O 1
ATOM 1675 N N . HIS A 1 219 ? 19.338 -1.115 -4.376 1.00 96.81 219 HIS A N 1
ATOM 1676 C CA . HIS A 1 219 ? 17.895 -1.150 -4.133 1.00 96.81 219 HIS A CA 1
ATOM 1677 C C . HIS A 1 219 ? 17.194 -2.273 -4.901 1.00 96.81 219 HIS A C 1
ATOM 1679 O O . HIS A 1 219 ? 16.247 -2.865 -4.385 1.00 96.81 219 HIS A O 1
ATOM 1685 N N . LEU A 1 220 ? 17.681 -2.632 -6.090 1.00 96.75 220 LEU A N 1
ATOM 1686 C CA . LEU A 1 220 ? 17.154 -3.787 -6.814 1.00 96.75 220 LEU A CA 1
ATOM 1687 C C . LEU A 1 220 ? 17.393 -5.103 -6.050 1.00 96.75 220 LEU A C 1
ATOM 1689 O O . LEU A 1 220 ? 16.473 -5.909 -5.927 1.00 96.75 220 LEU A O 1
ATOM 1693 N N . LEU A 1 221 ? 18.589 -5.292 -5.479 1.00 97.75 221 LEU A N 1
ATOM 1694 C CA . LEU A 1 221 ? 18.904 -6.453 -4.637 1.00 97.75 221 LEU A CA 1
ATOM 1695 C C . LEU A 1 221 ? 18.091 -6.462 -3.329 1.00 97.75 221 LEU A C 1
ATOM 1697 O O . LEU A 1 221 ? 17.669 -7.522 -2.860 1.00 97.75 221 LEU A O 1
ATOM 1701 N N . LEU A 1 222 ? 17.841 -5.286 -2.743 1.00 98.00 222 LEU A N 1
ATOM 1702 C CA . LEU A 1 222 ? 16.943 -5.155 -1.591 1.00 98.00 222 LEU A CA 1
ATOM 1703 C C . LEU A 1 222 ? 15.512 -5.574 -1.948 1.00 98.00 222 LEU A C 1
ATOM 1705 O O . LEU A 1 222 ? 14.873 -6.274 -1.164 1.00 98.00 222 LEU A O 1
ATOM 1709 N N . ALA A 1 223 ? 15.027 -5.206 -3.135 1.00 97.81 223 ALA A N 1
ATOM 1710 C CA . ALA A 1 223 ? 13.720 -5.636 -3.619 1.00 97.81 223 ALA A CA 1
ATOM 1711 C C . ALA A 1 223 ? 13.650 -7.157 -3.804 1.00 97.81 223 ALA A C 1
ATOM 1713 O O . ALA A 1 223 ? 12.692 -7.778 -3.347 1.00 97.81 223 ALA A O 1
ATOM 1714 N N . GLU A 1 224 ? 14.671 -7.757 -4.427 1.00 98.19 224 GLU A N 1
ATOM 1715 C CA . G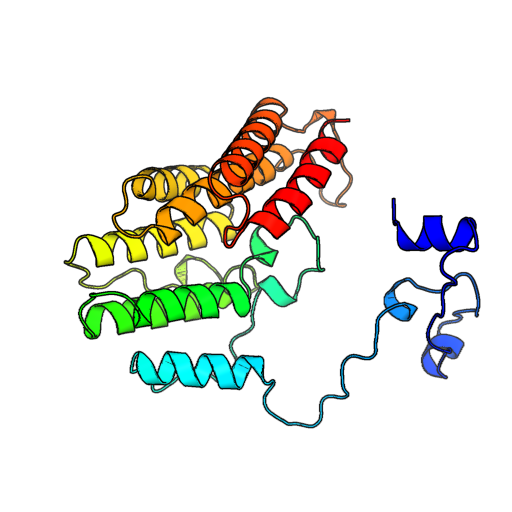LU A 1 224 ? 14.796 -9.213 -4.589 1.00 98.19 224 GLU A CA 1
ATOM 1716 C C . GLU A 1 224 ? 14.712 -9.923 -3.232 1.00 98.19 224 GLU A C 1
ATOM 1718 O O . GLU A 1 224 ? 13.803 -10.717 -2.987 1.00 98.19 224 GLU A O 1
ATOM 1723 N N . THR A 1 225 ? 15.585 -9.533 -2.302 1.00 98.31 225 THR A N 1
ATOM 1724 C CA . THR A 1 225 ? 15.646 -10.108 -0.951 1.00 98.31 225 THR A CA 1
ATOM 1725 C C . THR A 1 225 ? 14.321 -9.933 -0.203 1.00 98.31 225 THR A C 1
ATOM 1727 O O . THR A 1 225 ? 13.851 -10.854 0.468 1.00 98.31 225 THR A O 1
ATOM 1730 N N . GLY A 1 226 ? 13.692 -8.761 -0.325 1.00 97.69 226 GLY A N 1
ATOM 1731 C CA . GLY A 1 226 ? 12.414 -8.458 0.314 1.00 97.69 226 GLY A CA 1
ATOM 1732 C C . GLY A 1 226 ? 11.261 -9.308 -0.226 1.00 97.69 226 GLY A C 1
ATOM 1733 O O . GLY A 1 226 ? 10.475 -9.850 0.556 1.00 97.69 226 GLY A O 1
ATOM 1734 N N . PHE A 1 227 ? 11.167 -9.487 -1.548 1.00 97.81 227 PHE A N 1
ATOM 1735 C CA . PHE A 1 227 ? 10.142 -10.353 -2.136 1.00 97.81 227 PHE A CA 1
ATOM 1736 C C . PHE A 1 227 ? 10.373 -11.828 -1.797 1.00 97.81 227 PHE A C 1
ATOM 1738 O O . PHE A 1 227 ? 9.402 -12.523 -1.496 1.00 97.81 227 PHE A O 1
ATOM 1745 N N . ASP A 1 228 ? 11.621 -12.299 -1.773 1.00 98.12 228 ASP A N 1
ATOM 1746 C CA . ASP A 1 228 ? 11.945 -13.662 -1.333 1.00 98.12 228 ASP A CA 1
ATOM 1747 C C . ASP A 1 228 ? 11.568 -13.893 0.133 1.00 98.12 228 ASP A C 1
ATOM 1749 O O . ASP A 1 228 ? 10.958 -14.916 0.470 1.00 98.12 228 ASP A O 1
ATOM 1753 N N . ALA A 1 229 ? 11.857 -12.927 1.007 1.00 97.50 229 ALA A N 1
ATOM 1754 C CA . ALA A 1 229 ? 11.442 -12.974 2.404 1.00 97.50 229 ALA A CA 1
ATOM 1755 C C . ALA A 1 229 ? 9.911 -13.002 2.534 1.00 97.50 229 ALA A C 1
ATOM 1757 O O . ALA A 1 229 ? 9.376 -13.818 3.288 1.00 97.50 229 ALA A O 1
ATOM 1758 N N . CYS A 1 230 ? 9.199 -12.172 1.764 1.00 96.25 230 CYS A N 1
ATOM 1759 C CA . CYS A 1 230 ? 7.736 -12.157 1.716 1.00 96.25 230 CYS A CA 1
ATOM 1760 C C . CYS A 1 230 ? 7.173 -13.525 1.302 1.00 96.25 230 CYS A C 1
ATOM 1762 O O . CYS A 1 230 ? 6.338 -14.087 2.011 1.00 96.25 230 CYS A O 1
ATOM 1764 N N . LEU A 1 231 ? 7.683 -14.108 0.216 1.00 97.12 231 LEU A N 1
ATOM 1765 C CA . LEU A 1 231 ? 7.233 -15.404 -0.302 1.00 97.12 231 LEU A CA 1
ATOM 1766 C C . LEU A 1 231 ? 7.585 -16.577 0.616 1.00 97.12 231 LEU A C 1
ATOM 1768 O O . LEU A 1 231 ? 6.819 -17.536 0.702 1.00 97.12 231 LEU A O 1
ATOM 1772 N N . SER A 1 232 ? 8.713 -16.496 1.318 1.00 97.94 232 SER A N 1
ATOM 1773 C CA . SER A 1 232 ? 9.130 -17.515 2.285 1.00 97.94 232 SER A CA 1
ATOM 1774 C C . SER A 1 232 ? 8.293 -17.457 3.562 1.00 97.94 232 SER A C 1
ATOM 1776 O O . SER A 1 232 ? 7.900 -18.491 4.102 1.00 97.94 232 SER A O 1
ATOM 1778 N N . ARG A 1 233 ? 8.002 -16.245 4.053 1.00 97.25 233 ARG A N 1
ATOM 1779 C CA . ARG A 1 233 ? 7.228 -16.017 5.281 1.00 97.25 233 ARG A CA 1
ATOM 1780 C C . ARG A 1 233 ? 5.731 -16.248 5.067 1.00 97.25 233 ARG A C 1
ATOM 1782 O O . ARG A 1 233 ? 5.081 -16.807 5.949 1.00 97.25 233 ARG A O 1
ATOM 1789 N N . TYR A 1 234 ? 5.212 -15.844 3.907 1.00 96.25 234 TYR A N 1
ATOM 1790 C CA . TYR A 1 234 ? 3.791 -15.853 3.555 1.00 96.25 234 TYR A CA 1
ATOM 1791 C C . TYR A 1 234 ? 3.558 -16.512 2.180 1.00 96.25 234 TYR A C 1
ATOM 1793 O O . TYR A 1 234 ? 3.095 -15.871 1.235 1.00 96.25 234 TYR A O 1
ATOM 1801 N N . PRO A 1 235 ? 3.831 -17.823 2.034 1.00 95.38 235 PRO A N 1
ATOM 1802 C CA . PRO A 1 235 ? 3.764 -18.512 0.738 1.00 95.38 235 PRO A CA 1
ATOM 1803 C C . PRO A 1 235 ? 2.357 -18.549 0.118 1.00 95.38 235 PRO A C 1
ATOM 1805 O O . PRO A 1 235 ? 2.216 -18.714 -1.098 1.00 95.38 235 PRO A O 1
ATOM 1808 N N . GLN A 1 236 ? 1.327 -18.397 0.954 1.00 94.94 236 GLN A N 1
ATOM 1809 C CA . GLN A 1 236 ? -0.088 -18.288 0.581 1.00 94.94 236 GLN A CA 1
ATOM 1810 C C . GLN A 1 236 ? -0.712 -16.980 1.103 1.00 94.94 236 GLN A C 1
ATOM 1812 O O . GLN A 1 236 ? -1.922 -16.911 1.296 1.00 94.94 236 GLN A O 1
ATOM 1817 N N . GLY A 1 237 ? 0.120 -15.974 1.388 1.00 93.25 237 GLY A N 1
ATOM 1818 C CA . GLY A 1 237 ? -0.332 -14.676 1.879 1.00 93.25 237 GLY A CA 1
ATOM 1819 C C . GLY A 1 237 ? -1.088 -13.864 0.832 1.00 93.25 237 GLY A C 1
ATOM 1820 O O . GLY A 1 237 ? -1.085 -14.195 -0.362 1.00 93.25 237 GLY A O 1
ATOM 1821 N N . LEU A 1 238 ? -1.682 -12.764 1.292 1.00 90.50 238 LEU A N 1
ATOM 1822 C CA . LEU A 1 238 ? -2.410 -11.784 0.483 1.00 90.50 238 LEU A CA 1
ATOM 1823 C C . LEU A 1 238 ? -1.592 -11.319 -0.728 1.00 90.50 238 LEU A C 1
ATOM 1825 O O . LEU A 1 238 ? -2.128 -11.164 -1.827 1.00 90.50 238 LEU A O 1
ATOM 1829 N N . TYR A 1 239 ? -0.278 -11.150 -0.558 1.00 92.81 239 TYR A N 1
ATOM 1830 C CA . TYR A 1 239 ? 0.578 -10.577 -1.600 1.00 92.81 239 TYR A CA 1
ATOM 1831 C C . TYR A 1 239 ? 1.382 -11.602 -2.405 1.00 92.81 239 TYR A C 1
ATOM 1833 O O . TYR A 1 239 ? 2.107 -11.218 -3.326 1.00 92.81 239 TYR A O 1
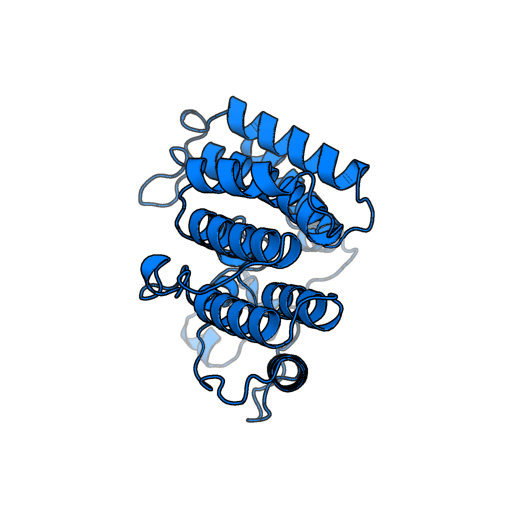ATOM 1841 N N . ALA A 1 240 ? 1.238 -12.906 -2.142 1.00 93.50 240 ALA A N 1
ATOM 1842 C CA . ALA A 1 240 ? 2.094 -13.938 -2.734 1.00 93.50 240 ALA A CA 1
ATOM 1843 C C . ALA A 1 240 ? 2.055 -13.960 -4.276 1.00 93.50 240 ALA A C 1
ATOM 1845 O O . ALA A 1 240 ? 3.086 -14.122 -4.934 1.00 93.50 240 ALA A O 1
ATOM 1846 N N . ALA A 1 241 ? 0.876 -13.782 -4.880 1.00 90.75 241 ALA A N 1
ATOM 1847 C CA . ALA A 1 241 ? 0.742 -13.732 -6.338 1.00 90.75 241 ALA A CA 1
ATOM 1848 C C . ALA A 1 241 ? 1.440 -12.499 -6.937 1.00 90.75 241 ALA A C 1
ATOM 1850 O O . ALA A 1 241 ? 2.143 -12.610 -7.947 1.00 90.75 241 ALA A O 1
ATOM 1851 N N . SER A 1 242 ? 1.288 -11.339 -6.291 1.00 90.94 242 SER A N 1
ATOM 1852 C CA . SER A 1 242 ? 1.904 -10.092 -6.742 1.00 90.94 242 SER A CA 1
ATOM 1853 C C . SER A 1 242 ? 3.423 -10.103 -6.555 1.00 90.94 242 SER A C 1
ATOM 1855 O O . SER A 1 242 ? 4.146 -9.783 -7.496 1.00 90.94 242 SER A O 1
ATOM 1857 N N . ALA A 1 243 ? 3.921 -10.568 -5.405 1.00 94.31 243 ALA A N 1
ATOM 1858 C CA . ALA A 1 243 ? 5.351 -10.707 -5.134 1.00 94.31 243 ALA A CA 1
ATOM 1859 C C . ALA A 1 243 ? 6.045 -11.610 -6.171 1.00 94.31 243 ALA A C 1
ATOM 1861 O O . ALA A 1 243 ? 7.067 -11.227 -6.735 1.00 94.31 243 ALA A O 1
ATOM 1862 N N . LYS A 1 244 ? 5.434 -12.747 -6.549 1.00 92.81 244 LYS A N 1
ATOM 1863 C CA . LYS A 1 244 ? 5.929 -13.594 -7.659 1.00 92.81 244 LYS A CA 1
ATOM 1864 C C . LYS A 1 244 ? 5.965 -12.851 -8.997 1.00 92.81 244 LYS A C 1
ATOM 1866 O O . LYS A 1 244 ? 6.833 -13.109 -9.830 1.00 92.81 244 LYS A O 1
ATOM 1871 N N . GLY A 1 245 ? 4.986 -11.984 -9.245 1.00 90.38 245 GLY A N 1
ATOM 1872 C CA . GLY A 1 245 ? 4.935 -11.141 -10.437 1.00 90.38 245 GLY A CA 1
ATOM 1873 C C . GLY A 1 245 ? 6.067 -10.124 -10.483 1.00 90.38 245 GLY A C 1
ATOM 1874 O O . GLY A 1 245 ? 6.778 -10.046 -11.484 1.00 90.38 245 GLY A O 1
ATOM 1875 N N . LEU A 1 246 ? 6.260 -9.396 -9.387 1.00 92.88 246 LEU A N 1
ATOM 1876 C CA . LEU A 1 246 ? 7.273 -8.352 -9.273 1.00 92.88 246 LEU A CA 1
ATOM 1877 C C . LEU A 1 246 ? 8.692 -8.916 -9.223 1.00 92.88 246 LEU A C 1
ATOM 1879 O O . LEU A 1 246 ? 9.585 -8.299 -9.791 1.00 92.88 246 LEU A O 1
ATOM 1883 N N . MET A 1 247 ? 8.890 -10.129 -8.701 1.00 93.75 247 MET A N 1
ATOM 1884 C CA . MET A 1 247 ? 10.177 -10.823 -8.797 1.00 93.75 247 MET A CA 1
ATOM 1885 C C . MET A 1 247 ? 10.627 -11.018 -10.254 1.00 93.75 247 MET A C 1
ATOM 1887 O O . MET A 1 247 ? 11.784 -10.803 -10.601 1.00 93.75 247 MET A O 1
ATOM 1891 N N . ARG A 1 248 ? 9.698 -11.333 -11.170 1.00 91.31 248 ARG A N 1
ATOM 1892 C CA . ARG A 1 248 ? 10.036 -11.407 -12.605 1.00 91.31 248 ARG A CA 1
ATOM 1893 C C . ARG A 1 248 ? 10.488 -10.057 -13.160 1.00 91.31 248 ARG A C 1
ATOM 1895 O O . ARG A 1 248 ? 11.348 -10.028 -14.037 1.00 91.31 248 ARG A O 1
ATOM 1902 N N . ARG A 1 249 ? 9.914 -8.953 -12.669 1.00 90.25 249 ARG A N 1
ATOM 1903 C CA . ARG A 1 249 ? 10.341 -7.598 -13.041 1.00 90.25 249 ARG A CA 1
ATOM 1904 C C . ARG A 1 249 ? 11.728 -7.289 -12.484 1.00 90.25 249 ARG A C 1
ATOM 1906 O O . ARG A 1 249 ? 12.544 -6.774 -13.236 1.00 90.25 249 ARG A O 1
ATOM 1913 N N . VAL A 1 250 ? 11.998 -7.651 -11.229 1.00 94.06 250 VAL A N 1
ATOM 1914 C CA . VAL A 1 250 ? 13.323 -7.519 -10.600 1.00 94.06 250 VAL A CA 1
ATOM 1915 C C . VAL A 1 250 ? 14.397 -8.188 -11.461 1.00 94.06 250 VAL A C 1
ATOM 1917 O O . VAL A 1 250 ? 15.347 -7.525 -11.866 1.00 94.06 250 VAL A O 1
ATOM 1920 N N . HIS A 1 251 ? 14.207 -9.453 -11.850 1.00 92.44 251 HIS A N 1
ATOM 1921 C CA . HIS A 1 251 ? 15.174 -10.149 -12.707 1.00 92.44 251 HIS A CA 1
ATOM 1922 C C . HIS A 1 251 ? 15.297 -9.529 -14.107 1.00 92.44 251 HIS A C 1
ATOM 1924 O O . HIS A 1 251 ? 16.397 -9.416 -14.637 1.00 92.44 251 HIS A O 1
ATOM 1930 N N . TRP A 1 252 ? 14.188 -9.091 -14.716 1.00 90.75 252 TRP A N 1
ATOM 1931 C CA . TRP A 1 252 ? 14.233 -8.434 -16.030 1.00 90.75 252 TRP A CA 1
ATOM 1932 C C . TRP A 1 252 ? 15.014 -7.112 -16.007 1.00 90.75 252 TRP A C 1
ATOM 1934 O O . TRP A 1 252 ? 15.718 -6.789 -16.969 1.00 90.75 252 TRP A O 1
ATOM 1944 N N . LEU A 1 253 ? 14.884 -6.355 -14.918 1.00 89.81 253 LEU A N 1
ATOM 1945 C CA . LEU A 1 253 ? 15.629 -5.125 -14.677 1.00 89.81 253 LEU A CA 1
ATOM 1946 C C . LEU A 1 253 ? 17.118 -5.421 -14.450 1.00 89.81 253 LEU A C 1
ATOM 1948 O O . LEU A 1 253 ? 17.961 -4.777 -15.077 1.00 89.81 253 LEU A O 1
ATOM 1952 N N . GLY A 1 254 ? 17.422 -6.439 -13.638 1.00 87.00 254 GLY A N 1
ATOM 1953 C CA . GLY A 1 254 ? 18.778 -6.847 -13.249 1.00 87.00 254 GLY A CA 1
ATOM 1954 C C . GLY A 1 254 ? 19.695 -7.269 -14.398 1.00 87.00 254 GLY A C 1
ATOM 1955 O O . GLY A 1 254 ? 20.899 -7.021 -14.310 1.00 87.00 254 GLY A O 1
ATOM 1956 N N . GLY A 1 255 ? 19.123 -7.795 -15.488 1.00 80.50 255 GLY A N 1
ATOM 1957 C CA . GLY A 1 255 ? 19.861 -8.230 -16.679 1.00 80.50 255 GLY A CA 1
ATOM 1958 C C . GLY A 1 255 ? 20.150 -9.720 -16.703 1.00 80.50 255 GLY A C 1
ATOM 1959 O O . GLY A 1 255 ? 20.559 -10.270 -15.659 1.00 80.50 255 GLY A O 1
#

Nearest PDB structures (foldseek):
  6sn7-assembly1_D  TM=6.847E-01  e=3.301E-01  Escherichia coli
  7tt1-assembly1_D  TM=7.592E-01  e=1.072E+00  Escherichia coli
  6sn0-assembly1_D  TM=6.878E-01  e=6.932E-01  Escherichia coli
  7rj5-assembly1_D  TM=6.321E-01  e=8.622E-01  Escherichia coli